Protein AF-A0A2D6XGF3-F1 (afdb_monomer)

Foldseek 3Di:
DDDDPVRVVVVVVVVVVVVVLLVVQVVVCVVVVNDPPHPCNVVSSVVSVVVVVVVVVVPDDDPVVVVCVVPVVVVVCVVVVCVVVVVCVVVVVVVVVCCLALVVVLVVLVVCLLDLVNFFDAAADDQPPPPPDVPDPDDDDPRHFDWAFAPVQGIEGEGFQVSQLSVQLSVQSVVCRPPPDRDAPAAPVNQDAADDWQNVCSHCVCVLLVHDNDADVVVRHYHCNVVSNVVSQKDWDPNPDVVGSTYIYHHLVSADQRRLTNPPSGGSRVSSNVSNCVSVVVSVVD

Structure (mmCIF, N/CA/C/O backbone):
data_AF-A0A2D6XGF3-F1
#
_entry.id   AF-A0A2D6XGF3-F1
#
loop_
_atom_site.group_PDB
_atom_site.id
_atom_site.type_symbol
_atom_site.label_atom_id
_atom_site.label_alt_id
_atom_site.label_comp_id
_atom_site.label_asym_id
_atom_site.label_entity_id
_atom_site.label_seq_id
_atom_site.pdbx_PDB_ins_code
_atom_site.Cartn_x
_atom_site.Cartn_y
_atom_site.Cartn_z
_atom_site.occupancy
_atom_site.B_iso_or_equiv
_atom_site.auth_seq_id
_atom_site.auth_comp_id
_atom_site.auth_asym_id
_atom_site.auth_atom_id
_atom_site.pdbx_PDB_model_num
ATOM 1 N N . MET A 1 1 ? 33.841 -52.966 -0.035 1.00 41.50 1 MET A N 1
ATOM 2 C CA . MET A 1 1 ? 33.702 -52.612 -1.464 1.00 41.50 1 MET A CA 1
ATOM 3 C C . MET A 1 1 ? 35.055 -52.055 -1.899 1.00 41.50 1 MET A C 1
ATOM 5 O O . MET A 1 1 ? 35.405 -50.979 -1.441 1.00 41.50 1 MET A O 1
ATOM 9 N N . ASN A 1 2 ? 35.871 -52.818 -2.637 1.00 49.00 2 ASN A N 1
ATOM 10 C CA . ASN A 1 2 ? 37.230 -52.398 -3.016 1.00 49.00 2 ASN A CA 1
ATOM 11 C C . ASN A 1 2 ? 37.181 -51.714 -4.384 1.00 49.00 2 ASN A C 1
ATOM 13 O O . ASN A 1 2 ? 36.987 -52.380 -5.400 1.00 49.00 2 ASN A O 1
ATOM 17 N N . ILE A 1 3 ? 37.314 -50.389 -4.406 1.00 54.00 3 ILE A N 1
ATOM 18 C CA . ILE A 1 3 ? 37.469 -49.622 -5.645 1.00 54.00 3 ILE A CA 1
ATOM 19 C C . ILE A 1 3 ? 38.921 -49.805 -6.110 1.00 54.00 3 ILE A C 1
ATOM 21 O O . ILE A 1 3 ? 39.844 -49.645 -5.314 1.00 54.00 3 ILE A O 1
ATOM 25 N N . SER A 1 4 ? 39.135 -50.184 -7.373 1.00 69.69 4 SER A N 1
ATOM 26 C CA . SER A 1 4 ? 40.486 -50.346 -7.923 1.00 69.69 4 SER A CA 1
ATOM 27 C C . SER A 1 4 ? 41.206 -48.998 -7.986 1.00 69.69 4 SER A C 1
ATOM 29 O O . SER A 1 4 ? 40.593 -47.978 -8.294 1.00 69.69 4 SER A O 1
ATOM 31 N N . GLU A 1 5 ? 42.518 -48.984 -7.749 1.00 60.28 5 GLU A N 1
ATOM 32 C CA . GLU A 1 5 ? 43.339 -47.763 -7.774 1.00 60.28 5 GLU A CA 1
ATOM 33 C C . GLU A 1 5 ? 43.194 -46.983 -9.095 1.00 60.28 5 GLU A C 1
ATOM 35 O O . GLU A 1 5 ? 43.139 -45.757 -9.102 1.00 60.28 5 GLU A O 1
ATOM 40 N N . SER A 1 6 ? 43.026 -47.695 -10.215 1.00 53.81 6 SER A N 1
ATOM 41 C CA . SER A 1 6 ? 42.732 -47.109 -11.528 1.00 53.81 6 SER A CA 1
ATOM 42 C C . SER A 1 6 ? 41.416 -46.331 -11.565 1.00 53.81 6 SER A C 1
ATOM 44 O O . SER A 1 6 ? 41.349 -45.258 -12.158 1.00 53.81 6 SER A O 1
ATOM 46 N N . ARG A 1 7 ? 40.378 -46.840 -10.898 1.00 53.34 7 ARG A N 1
ATOM 47 C CA . ARG A 1 7 ? 39.064 -46.202 -10.834 1.00 53.34 7 ARG A CA 1
ATOM 48 C C . ARG A 1 7 ? 39.048 -45.055 -9.833 1.00 53.34 7 ARG A C 1
ATOM 50 O O . ARG A 1 7 ? 38.399 -44.053 -10.089 1.00 53.34 7 ARG A O 1
ATOM 57 N N . LEU A 1 8 ? 39.815 -45.163 -8.749 1.00 53.72 8 LEU A N 1
ATOM 58 C CA . LEU A 1 8 ? 40.002 -44.072 -7.793 1.00 53.72 8 LEU A CA 1
ATOM 59 C C . LEU A 1 8 ? 40.743 -42.889 -8.436 1.00 53.72 8 LEU A C 1
ATOM 61 O O . LEU A 1 8 ? 40.315 -41.752 -8.290 1.00 53.72 8 LEU A O 1
ATOM 65 N N . ARG A 1 9 ? 41.799 -43.153 -9.221 1.00 50.50 9 ARG A N 1
ATOM 66 C CA . ARG A 1 9 ? 42.506 -42.121 -10.000 1.00 50.50 9 ARG A CA 1
ATOM 67 C C . ARG A 1 9 ? 41.609 -41.466 -11.044 1.00 50.50 9 ARG A C 1
ATOM 69 O O . ARG A 1 9 ? 41.704 -40.262 -11.238 1.00 50.50 9 ARG A O 1
ATOM 76 N N . GLN A 1 10 ? 40.745 -42.241 -11.696 1.00 51.03 10 GLN A N 1
ATOM 77 C CA . GLN A 1 10 ? 39.789 -41.705 -12.659 1.00 51.03 10 GLN A CA 1
ATOM 78 C C . GLN A 1 10 ? 38.745 -40.803 -11.987 1.00 51.03 10 GLN A C 1
ATOM 80 O O . GLN A 1 10 ? 38.527 -39.698 -12.464 1.00 51.03 10 GLN A O 1
ATOM 85 N N . ILE A 1 11 ? 38.182 -41.225 -10.850 1.00 55.56 11 ILE A N 1
ATOM 86 C CA . ILE A 1 11 ? 37.243 -40.407 -10.067 1.00 55.56 11 ILE A CA 1
ATOM 87 C C . ILE A 1 11 ? 37.920 -39.111 -9.604 1.00 55.56 11 ILE A C 1
ATOM 89 O O . ILE A 1 11 ? 37.374 -38.038 -9.811 1.00 55.56 11 ILE A O 1
ATOM 93 N N . ILE A 1 12 ? 39.141 -39.188 -9.062 1.00 53.62 12 ILE A N 1
ATOM 94 C CA . ILE A 1 12 ? 39.893 -37.997 -8.633 1.00 53.62 12 ILE A CA 1
ATOM 95 C C . ILE A 1 12 ? 40.163 -37.053 -9.812 1.00 53.62 12 ILE A C 1
ATOM 97 O O . ILE A 1 12 ? 40.066 -35.841 -9.658 1.00 53.62 12 ILE A O 1
ATOM 101 N N . LEU A 1 13 ? 40.496 -37.582 -10.992 1.00 53.12 13 LEU A N 1
ATOM 102 C CA . LEU A 1 13 ? 40.706 -36.762 -12.186 1.00 53.12 13 LEU A CA 1
ATOM 103 C C . LEU A 1 13 ? 39.412 -36.097 -12.667 1.00 53.12 13 LEU A C 1
ATOM 105 O O . LEU A 1 13 ? 39.455 -34.931 -13.048 1.00 53.12 13 LEU A O 1
ATOM 109 N N . GLU A 1 14 ? 38.282 -36.802 -12.625 1.00 55.41 14 GLU A N 1
ATOM 110 C CA . GLU A 1 14 ? 36.961 -36.250 -12.952 1.00 55.41 14 GLU A CA 1
ATOM 111 C C . GLU A 1 14 ? 36.556 -35.151 -11.950 1.00 55.41 14 GLU A C 1
ATOM 113 O O . GLU A 1 14 ? 36.078 -34.094 -12.360 1.00 55.41 14 GLU A O 1
ATOM 118 N N . GLU A 1 15 ? 36.838 -35.343 -10.659 1.00 53.22 15 GLU A N 1
ATOM 119 C CA . GLU A 1 15 ? 36.569 -34.371 -9.591 1.00 53.22 15 GLU A CA 1
ATOM 120 C C . GLU A 1 15 ? 37.436 -33.108 -9.732 1.00 53.22 15 GLU A C 1
ATOM 122 O O . GLU A 1 15 ? 36.935 -31.985 -9.704 1.00 53.22 15 GLU A O 1
ATOM 127 N N . VAL A 1 16 ? 38.745 -33.272 -9.955 1.00 58.12 16 VAL A N 1
ATOM 128 C CA . VAL A 1 16 ? 39.678 -32.148 -10.151 1.00 58.12 16 VAL A CA 1
ATOM 129 C C . VAL A 1 16 ? 39.334 -31.372 -11.424 1.00 58.12 16 VAL A C 1
ATOM 131 O O . VAL A 1 16 ? 39.413 -30.144 -11.436 1.00 58.12 16 VAL A O 1
ATOM 134 N N . GLN A 1 17 ? 38.911 -32.061 -12.488 1.00 55.94 17 GLN A N 1
ATOM 135 C CA . GLN A 1 17 ? 38.431 -31.414 -13.709 1.00 55.94 17 GLN A CA 1
ATOM 136 C C . GLN A 1 17 ? 37.144 -30.625 -13.466 1.00 55.94 17 GLN A C 1
ATOM 138 O O . GLN A 1 17 ? 37.051 -29.486 -13.911 1.00 55.94 17 GLN A O 1
ATOM 143 N N . MET A 1 18 ? 36.179 -31.185 -12.733 1.00 57.66 18 MET A N 1
ATOM 144 C CA . MET A 1 18 ? 34.947 -30.486 -12.358 1.00 57.66 18 MET A CA 1
ATOM 145 C C . MET A 1 18 ? 35.235 -29.212 -11.560 1.00 57.66 18 MET A C 1
ATOM 147 O O . MET A 1 18 ? 34.722 -28.153 -11.915 1.00 57.66 18 MET A O 1
ATOM 151 N N . HIS A 1 19 ? 36.108 -29.287 -10.554 1.00 61.41 19 HIS A N 1
ATOM 152 C CA . HIS A 1 19 ? 36.456 -28.132 -9.727 1.00 61.41 19 HIS A CA 1
ATOM 153 C C . HIS A 1 19 ? 37.200 -27.038 -10.497 1.00 61.41 19 HIS A C 1
ATOM 155 O O . HIS A 1 19 ? 36.902 -25.860 -10.322 1.00 61.41 19 HIS A O 1
ATOM 161 N N . LEU A 1 20 ? 38.134 -27.401 -11.382 1.00 59.84 20 LEU A N 1
ATOM 162 C CA . LEU A 1 20 ? 38.810 -26.417 -12.233 1.00 59.84 20 LEU A CA 1
ATOM 163 C C . LEU A 1 20 ? 37.828 -25.741 -13.195 1.00 59.84 20 LEU A C 1
ATOM 165 O O . LEU A 1 20 ? 37.887 -24.531 -13.382 1.00 59.84 20 LEU A O 1
ATOM 169 N N . LEU A 1 21 ? 36.903 -26.503 -13.783 1.00 59.50 21 LEU A N 1
ATOM 170 C CA . LEU A 1 21 ? 35.879 -25.957 -14.673 1.00 59.50 21 LEU A CA 1
ATOM 171 C C . LEU A 1 21 ? 34.903 -25.031 -13.946 1.00 59.50 21 LEU A C 1
ATOM 173 O O . LEU A 1 21 ? 34.507 -24.013 -14.507 1.00 59.50 21 LEU A O 1
ATOM 177 N N . GLU A 1 22 ? 34.514 -25.368 -12.719 1.00 62.56 22 GLU A N 1
ATOM 178 C CA . GLU A 1 22 ? 33.689 -24.495 -11.883 1.00 62.56 22 GLU A CA 1
ATOM 179 C C . GLU A 1 22 ? 34.409 -23.198 -11.548 1.00 62.56 22 GLU A C 1
ATOM 181 O O . GLU A 1 22 ? 33.828 -22.134 -11.747 1.00 62.56 22 GLU A O 1
ATOM 186 N N . HIS A 1 23 ? 35.683 -23.280 -11.164 1.00 67.38 23 HIS A N 1
ATOM 187 C CA . HIS A 1 23 ? 36.485 -22.102 -10.865 1.00 67.38 23 HIS A CA 1
ATOM 188 C C . HIS A 1 23 ? 36.598 -21.156 -12.069 1.00 67.38 23 HIS A C 1
ATOM 190 O O . HIS A 1 23 ? 36.382 -19.959 -11.925 1.00 67.38 23 HIS A O 1
ATOM 196 N N . TYR A 1 24 ? 36.825 -21.687 -13.276 1.00 61.12 24 TYR A N 1
ATOM 197 C CA . TYR A 1 24 ? 36.854 -20.875 -14.500 1.00 61.12 24 TYR A CA 1
ATOM 198 C C . TYR A 1 24 ? 35.499 -20.252 -14.853 1.00 61.12 24 TYR A C 1
ATOM 200 O O . TYR A 1 24 ? 35.446 -19.150 -15.391 1.00 61.12 24 TYR A O 1
ATOM 208 N N . ILE A 1 25 ? 34.391 -20.951 -14.587 1.00 60.41 25 ILE A N 1
ATOM 209 C CA . ILE A 1 25 ? 33.048 -20.400 -14.812 1.00 60.41 25 ILE A CA 1
ATOM 210 C C . ILE A 1 25 ? 32.775 -19.265 -13.827 1.00 60.41 25 ILE A C 1
ATOM 212 O O . ILE A 1 25 ? 32.194 -18.259 -14.217 1.00 60.41 25 ILE A O 1
ATOM 216 N N . GLU A 1 26 ? 33.193 -19.415 -12.576 1.00 65.94 26 GLU A N 1
ATOM 217 C CA . GLU A 1 26 ? 33.058 -18.389 -11.543 1.00 65.94 26 GLU A CA 1
ATOM 218 C C . GLU A 1 26 ? 33.941 -17.172 -11.831 1.00 65.94 26 GLU A C 1
ATOM 220 O O . GLU A 1 26 ? 33.458 -16.047 -11.749 1.00 65.94 26 GLU A O 1
ATOM 225 N N . GLU A 1 27 ? 35.191 -17.382 -12.248 1.00 59.19 27 GLU A N 1
ATOM 226 C CA . GLU A 1 27 ? 36.108 -16.310 -12.648 1.00 59.19 27 GLU A CA 1
ATOM 227 C C . GLU A 1 27 ? 35.561 -15.542 -13.860 1.00 59.19 27 GLU A C 1
ATOM 229 O O . GLU A 1 27 ? 35.468 -14.318 -13.823 1.00 59.19 27 GLU A O 1
ATOM 234 N N . ALA A 1 28 ? 35.052 -16.250 -14.873 1.00 56.25 28 ALA A N 1
ATOM 235 C CA . ALA A 1 28 ? 34.411 -15.620 -16.023 1.00 56.25 28 ALA A CA 1
ATOM 236 C C . ALA A 1 28 ? 33.131 -14.855 -15.649 1.00 56.25 28 ALA A C 1
ATOM 238 O O . ALA A 1 28 ? 32.865 -13.811 -16.230 1.00 56.25 28 ALA A O 1
ATOM 239 N N . LEU A 1 29 ? 32.318 -15.344 -14.704 1.00 60.25 29 LEU A N 1
ATOM 240 C CA . LEU A 1 29 ? 31.126 -14.623 -14.228 1.00 60.25 29 LEU A CA 1
ATOM 241 C C . LEU A 1 29 ? 31.496 -13.368 -13.430 1.00 60.25 29 LEU A C 1
ATOM 243 O O . LEU A 1 29 ? 30.821 -12.345 -13.558 1.00 60.25 29 LEU A O 1
ATOM 247 N N . LYS A 1 30 ? 32.591 -13.433 -12.672 1.00 62.28 30 LYS A N 1
ATOM 248 C CA . LYS A 1 30 ? 33.121 -12.319 -11.891 1.00 62.28 30 LYS A CA 1
ATOM 249 C C . LYS A 1 30 ? 33.724 -11.222 -12.768 1.00 62.28 30 LYS A C 1
ATOM 251 O O . LYS A 1 30 ? 33.418 -10.055 -12.559 1.00 62.28 30 LYS A O 1
ATOM 256 N N . ASP A 1 31 ? 34.494 -11.583 -13.794 1.00 55.22 31 ASP A N 1
ATOM 257 C CA . ASP A 1 31 ? 35.003 -10.635 -14.805 1.00 55.22 31 ASP A CA 1
ATOM 258 C C . ASP A 1 31 ? 33.872 -9.953 -15.589 1.00 55.22 31 ASP A C 1
ATOM 260 O O . ASP A 1 31 ? 34.030 -8.891 -16.192 1.00 55.22 31 ASP A O 1
ATOM 264 N N . LEU A 1 32 ? 32.702 -10.577 -15.557 1.00 53.28 32 LEU A N 1
ATOM 265 C CA . LEU A 1 32 ? 31.478 -10.131 -16.175 1.00 53.28 32 LEU A CA 1
ATOM 266 C C . LEU A 1 32 ? 30.574 -9.340 -15.200 1.00 53.28 32 LEU A C 1
ATOM 268 O O . LEU A 1 32 ? 29.470 -8.978 -15.601 1.00 53.28 32 LEU A O 1
ATOM 272 N N . ASP A 1 33 ? 31.011 -9.021 -13.980 1.00 55.22 33 ASP A N 1
ATOM 273 C CA . ASP A 1 33 ? 30.249 -8.240 -12.982 1.00 55.22 33 ASP A CA 1
ATOM 274 C C . ASP A 1 33 ? 28.898 -8.888 -12.596 1.00 55.22 33 ASP A C 1
ATOM 276 O O . ASP A 1 33 ? 27.920 -8.215 -12.276 1.00 55.22 33 ASP A O 1
ATOM 280 N N . VAL A 1 34 ? 28.810 -10.223 -12.692 1.00 57.31 34 VAL A N 1
ATOM 281 C CA . VAL A 1 34 ? 27.658 -11.010 -12.222 1.00 57.31 34 VAL A CA 1
ATOM 282 C C . VAL A 1 34 ? 28.021 -11.568 -10.858 1.00 57.31 34 VAL A C 1
ATOM 284 O O . VAL A 1 34 ? 28.671 -12.611 -10.755 1.00 57.31 34 VAL A O 1
ATOM 287 N N . ASP A 1 35 ? 27.610 -10.846 -9.823 1.00 65.94 35 ASP A N 1
ATOM 288 C CA . ASP A 1 35 ? 27.808 -11.259 -8.438 1.00 65.94 35 ASP A CA 1
ATOM 289 C C . ASP A 1 35 ? 26.939 -12.467 -8.071 1.00 65.94 35 ASP A C 1
ATOM 291 O O . ASP A 1 35 ? 25.886 -12.713 -8.663 1.00 65.94 35 ASP A O 1
ATOM 295 N N . GLU A 1 36 ? 27.369 -13.209 -7.048 1.00 66.12 36 GLU A N 1
ATOM 296 C CA . GLU A 1 36 ? 26.618 -14.346 -6.490 1.00 66.12 36 GLU A CA 1
ATOM 297 C C . GLU A 1 36 ? 25.218 -13.956 -5.988 1.00 66.12 36 GLU A C 1
ATOM 299 O O . GLU A 1 36 ? 24.323 -14.800 -5.953 1.00 66.12 36 GLU A O 1
ATOM 304 N N . ASP A 1 37 ? 25.018 -12.676 -5.659 1.00 60.97 37 ASP A N 1
ATOM 305 C CA . ASP A 1 37 ? 23.742 -12.114 -5.211 1.00 60.97 37 ASP A CA 1
ATOM 306 C C . ASP A 1 37 ? 22.783 -11.761 -6.370 1.00 60.97 37 ASP A C 1
ATOM 308 O O . ASP A 1 37 ? 21.638 -11.359 -6.126 1.00 60.97 37 ASP A O 1
ATOM 312 N N . ASP A 1 38 ? 23.207 -11.895 -7.636 1.00 6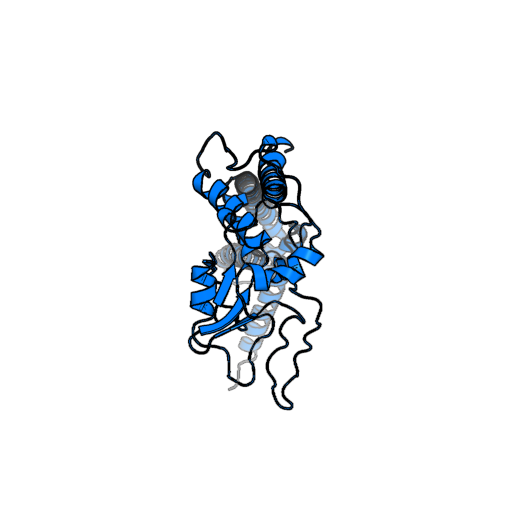1.69 38 ASP A N 1
ATOM 313 C CA . ASP A 1 38 ? 22.330 -11.669 -8.786 1.00 61.69 38 ASP A CA 1
ATOM 314 C C . ASP A 1 38 ? 21.249 -12.773 -8.846 1.00 61.69 38 ASP A C 1
ATOM 316 O O . ASP A 1 38 ? 21.575 -13.967 -8.833 1.00 61.69 38 ASP A O 1
ATOM 320 N N . PRO A 1 39 ? 19.949 -12.424 -8.942 1.00 55.81 39 PRO A N 1
ATOM 321 C CA . PRO A 1 39 ? 18.861 -13.406 -8.977 1.00 55.81 39 PRO A CA 1
ATOM 322 C C . PRO A 1 39 ? 18.967 -14.402 -10.145 1.00 55.81 39 PRO A C 1
ATOM 324 O O . PRO A 1 39 ? 18.371 -15.481 -10.090 1.00 55.81 39 PRO A O 1
ATOM 327 N N . ASP A 1 40 ? 19.736 -14.077 -11.187 1.00 56.09 40 ASP A N 1
ATOM 328 C CA . ASP A 1 40 ? 20.007 -14.936 -12.334 1.00 56.09 40 ASP A CA 1
ATOM 329 C C . ASP A 1 40 ? 21.402 -15.608 -12.296 1.00 56.09 40 ASP A C 1
ATOM 331 O O . ASP A 1 40 ? 21.732 -16.356 -13.224 1.00 56.09 40 ASP A O 1
ATOM 335 N N . TYR A 1 41 ? 22.214 -15.440 -11.240 1.00 67.25 41 TYR A N 1
ATOM 336 C CA . TYR A 1 41 ? 23.572 -16.010 -11.123 1.00 67.25 41 TYR A CA 1
ATOM 337 C C . TYR A 1 41 ? 23.606 -17.524 -11.402 1.00 67.25 41 TYR A C 1
ATOM 339 O O . TYR A 1 41 ? 24.328 -18.003 -12.283 1.00 67.25 41 TYR A O 1
ATOM 347 N N . GLU A 1 42 ? 22.740 -18.295 -10.739 1.00 67.62 42 GLU A N 1
ATOM 348 C CA . GLU A 1 42 ? 22.650 -19.752 -10.919 1.00 67.62 42 GLU A CA 1
ATOM 349 C C . GLU A 1 42 ? 22.211 -20.151 -12.336 1.00 67.62 42 GLU A C 1
ATOM 351 O O . GLU A 1 42 ? 22.630 -21.178 -12.891 1.00 67.62 42 GLU A O 1
ATOM 356 N N . LYS A 1 43 ? 21.387 -19.316 -12.974 1.00 66.50 43 LYS A N 1
ATOM 357 C CA . LYS A 1 43 ? 20.943 -19.516 -14.354 1.00 66.50 43 LYS A CA 1
ATOM 358 C C . LYS A 1 43 ? 22.108 -19.298 -15.321 1.00 66.50 43 LYS A C 1
ATOM 360 O O . LYS A 1 43 ? 22.301 -20.128 -16.217 1.00 66.50 43 LYS A O 1
ATOM 365 N N . TYR A 1 44 ? 22.919 -18.259 -15.115 1.00 56.78 44 TYR A N 1
ATOM 366 C CA . TYR A 1 44 ? 24.132 -18.005 -15.894 1.00 56.78 44 TYR A CA 1
ATOM 367 C C . TYR A 1 44 ? 25.182 -19.100 -15.688 1.00 56.78 44 TYR A C 1
ATOM 369 O O . TYR A 1 44 ? 25.638 -19.690 -16.671 1.00 56.78 44 TYR A O 1
ATOM 377 N N . LYS A 1 45 ? 25.465 -19.489 -14.440 1.00 69.50 45 LYS A N 1
ATOM 378 C CA . LYS A 1 45 ? 26.378 -20.591 -14.091 1.00 69.50 45 LYS A CA 1
ATOM 379 C C . LYS A 1 45 ? 25.983 -21.897 -14.780 1.00 69.50 45 LYS A C 1
ATOM 381 O O . LYS A 1 45 ? 26.810 -22.565 -15.405 1.00 69.50 45 LYS A O 1
ATOM 386 N N . LYS A 1 46 ? 24.693 -22.245 -14.765 1.00 67.44 46 LYS A N 1
ATOM 387 C CA . LYS A 1 46 ? 24.162 -23.450 -15.423 1.00 67.44 46 LYS A CA 1
ATOM 388 C C . LYS A 1 46 ? 24.252 -23.396 -16.951 1.00 67.44 46 LYS A C 1
ATOM 390 O O . LYS A 1 46 ? 24.494 -24.429 -17.584 1.00 67.44 46 LYS A O 1
ATOM 395 N N . MET A 1 47 ? 24.054 -22.228 -17.559 1.00 57.03 47 MET A N 1
ATOM 396 C CA . MET A 1 47 ? 24.199 -22.052 -19.009 1.00 57.03 47 MET A CA 1
ATOM 397 C C . MET A 1 47 ? 25.661 -22.125 -19.450 1.00 57.03 47 MET A C 1
ATOM 399 O O . MET A 1 47 ? 25.955 -22.847 -20.406 1.00 57.03 47 MET A O 1
ATOM 403 N N . SER A 1 48 ? 26.569 -21.480 -18.717 1.00 61.81 48 SER A N 1
ATOM 404 C CA . SER A 1 48 ? 28.015 -21.555 -18.942 1.00 61.81 48 SER A CA 1
ATOM 405 C C . SER A 1 48 ? 28.517 -22.991 -18.807 1.00 61.81 48 SER A C 1
ATOM 407 O O . SER A 1 48 ? 29.164 -23.491 -19.727 1.00 61.81 48 SER A O 1
ATOM 409 N N . ARG A 1 49 ? 28.086 -23.720 -17.762 1.00 63.25 49 ARG A N 1
ATOM 410 C CA . ARG A 1 49 ? 28.336 -25.167 -17.619 1.00 63.25 49 ARG A CA 1
ATOM 411 C C . ARG A 1 49 ? 27.894 -25.926 -18.869 1.00 63.25 49 ARG A C 1
ATOM 413 O O . ARG A 1 49 ? 28.688 -26.642 -19.465 1.00 63.25 49 ARG A O 1
ATOM 420 N N . ARG A 1 50 ? 26.647 -25.758 -19.322 1.00 60.19 50 ARG A N 1
ATOM 421 C CA . ARG A 1 50 ? 26.127 -26.472 -20.506 1.00 60.19 50 ARG A CA 1
ATOM 422 C C . ARG A 1 50 ? 26.886 -26.148 -21.790 1.00 60.19 50 ARG A C 1
ATOM 424 O O . ARG A 1 50 ? 27.143 -27.061 -22.571 1.00 60.19 50 ARG A O 1
ATOM 431 N N . ALA A 1 51 ? 27.229 -24.885 -22.027 1.00 57.31 51 ALA A N 1
ATOM 432 C CA . ALA A 1 51 ? 27.993 -24.480 -23.204 1.00 57.31 51 ALA A CA 1
ATOM 433 C C . ALA A 1 51 ? 29.399 -25.098 -23.197 1.00 57.31 51 ALA A C 1
ATOM 435 O O . ALA A 1 51 ? 29.870 -25.597 -24.221 1.00 57.31 51 ALA A O 1
ATOM 436 N N . LEU A 1 52 ? 30.028 -25.128 -22.025 1.00 56.31 52 LEU A N 1
ATOM 437 C CA . LEU A 1 52 ? 31.381 -25.626 -21.833 1.00 56.31 52 LEU A CA 1
ATOM 438 C C . LEU A 1 52 ? 31.433 -27.163 -21.882 1.00 56.31 52 LEU A C 1
ATOM 440 O O . LEU A 1 52 ? 32.250 -27.722 -22.610 1.00 56.31 52 LEU A O 1
ATOM 444 N N . PHE A 1 53 ? 30.468 -27.856 -21.267 1.00 60.34 53 PHE A N 1
ATOM 445 C CA . PHE A 1 53 ? 30.290 -29.308 -21.410 1.00 60.34 53 PHE A CA 1
ATOM 446 C C . PHE A 1 53 ? 29.946 -29.728 -22.836 1.00 60.34 53 PHE A C 1
ATOM 448 O O . PHE A 1 53 ? 30.398 -30.776 -23.287 1.00 60.34 53 PHE A O 1
ATOM 455 N N . LYS A 1 54 ? 29.179 -28.924 -23.580 1.00 59.12 54 LYS A N 1
ATOM 456 C CA . LYS A 1 54 ? 28.890 -29.203 -24.991 1.00 59.12 54 LYS A CA 1
ATOM 457 C C . LYS A 1 54 ? 30.150 -29.091 -25.854 1.00 59.12 54 LYS A C 1
ATOM 459 O O . LYS A 1 54 ? 30.316 -29.905 -26.756 1.00 59.12 54 LYS A O 1
ATOM 464 N N . LYS A 1 55 ? 31.047 -28.143 -25.547 1.00 51.00 55 LYS A N 1
ATOM 465 C CA . LYS A 1 55 ? 32.366 -28.019 -26.194 1.00 51.00 55 LYS A CA 1
ATOM 466 C C . LYS A 1 55 ? 33.317 -29.162 -25.808 1.00 51.00 55 LYS A C 1
ATOM 468 O O . LYS A 1 55 ? 34.007 -29.688 -26.678 1.00 51.00 55 LYS A O 1
ATOM 473 N N . LEU A 1 56 ? 33.304 -29.599 -24.547 1.00 50.31 56 LEU A N 1
ATOM 474 C CA . LEU A 1 56 ? 34.084 -30.753 -24.078 1.00 50.31 56 LEU A CA 1
ATOM 475 C C . LEU A 1 56 ? 33.573 -32.079 -24.660 1.00 50.31 56 LEU A C 1
ATOM 477 O O . LEU A 1 56 ? 34.368 -32.910 -25.079 1.00 50.31 56 LEU A O 1
ATOM 481 N N . GLY A 1 57 ? 32.254 -32.264 -24.765 1.00 44.25 57 GLY A N 1
ATOM 482 C CA . GLY A 1 57 ? 31.638 -33.475 -25.319 1.00 44.25 57 GLY A CA 1
ATOM 483 C C . GLY A 1 57 ? 31.925 -33.697 -26.807 1.00 44.25 57 GLY A C 1
ATOM 484 O O . GLY A 1 57 ? 31.906 -34.833 -27.273 1.00 44.25 57 GLY A O 1
ATOM 485 N N . THR A 1 58 ? 32.238 -32.636 -27.554 1.00 45.84 58 THR A N 1
ATOM 486 C CA . THR A 1 58 ? 32.709 -32.743 -28.942 1.00 45.84 58 THR A CA 1
ATOM 487 C C . THR A 1 58 ? 34.172 -33.173 -29.066 1.00 45.84 58 THR A C 1
ATOM 489 O O . THR A 1 58 ? 34.569 -33.626 -30.138 1.00 45.84 58 THR A O 1
ATOM 492 N N . TRP A 1 59 ? 34.986 -33.046 -28.014 1.00 42.66 59 TRP A N 1
ATOM 493 C CA . TRP A 1 59 ? 36.421 -33.349 -28.027 1.00 42.66 59 TRP A CA 1
ATOM 494 C C . TRP A 1 59 ? 36.688 -34.544 -27.105 1.00 42.66 59 TRP A C 1
ATOM 496 O O . TRP A 1 59 ? 36.903 -34.401 -25.907 1.00 42.66 59 TRP A O 1
ATOM 506 N N . GLY A 1 60 ? 36.596 -35.745 -27.682 1.00 35.97 60 GLY A N 1
ATOM 507 C CA . GLY A 1 60 ? 36.641 -37.022 -26.969 1.00 35.97 60 GLY A CA 1
ATOM 508 C C . GLY A 1 60 ? 37.793 -37.174 -25.965 1.00 35.97 60 GLY A C 1
ATOM 509 O O . GLY A 1 60 ? 38.908 -36.698 -26.176 1.00 35.97 60 GLY A O 1
ATOM 510 N N . ALA A 1 61 ? 37.486 -37.882 -24.876 1.00 43.91 61 ALA A N 1
ATOM 511 C CA . ALA A 1 61 ? 38.344 -38.150 -23.729 1.00 43.91 61 ALA A CA 1
ATOM 512 C C . ALA A 1 61 ? 39.750 -38.650 -24.117 1.00 43.91 61 ALA A C 1
ATOM 514 O O . ALA A 1 61 ? 39.933 -39.773 -24.586 1.00 43.91 61 ALA A O 1
ATOM 515 N N . GLY A 1 62 ? 40.756 -37.813 -23.873 1.00 37.44 62 GLY A N 1
ATOM 516 C CA . GLY A 1 62 ? 42.169 -38.140 -24.030 1.00 37.44 62 GLY A CA 1
ATOM 517 C C . GLY A 1 62 ? 43.039 -36.908 -23.799 1.00 37.44 62 GLY A C 1
ATOM 518 O O . GLY A 1 62 ? 42.575 -35.782 -23.956 1.00 37.44 62 GLY A O 1
ATOM 519 N N . ALA A 1 63 ? 44.309 -37.111 -23.438 1.00 38.69 63 ALA A N 1
ATOM 520 C CA . ALA A 1 63 ? 45.278 -36.077 -23.044 1.00 38.69 63 ALA A CA 1
ATOM 521 C C . ALA A 1 63 ? 45.435 -34.880 -24.020 1.00 38.69 63 ALA A C 1
ATOM 523 O O . ALA A 1 63 ? 45.985 -33.849 -23.640 1.00 38.69 63 ALA A O 1
ATOM 524 N N . ALA A 1 64 ? 44.901 -34.970 -25.243 1.00 36.03 64 ALA A N 1
ATOM 525 C CA . ALA A 1 64 ? 44.777 -33.860 -26.189 1.00 36.03 64 ALA A CA 1
ATOM 526 C C . ALA A 1 64 ? 43.792 -32.756 -25.737 1.00 36.03 64 ALA A C 1
ATOM 528 O O . ALA A 1 64 ? 44.005 -31.590 -26.064 1.00 36.03 64 ALA A O 1
ATOM 529 N N . ALA A 1 65 ? 42.769 -33.080 -24.934 1.00 37.53 65 ALA A N 1
ATOM 530 C CA . ALA A 1 65 ? 41.840 -32.092 -24.377 1.00 37.53 65 ALA A CA 1
ATOM 531 C C . ALA A 1 65 ? 42.552 -31.098 -23.439 1.00 37.53 65 ALA A C 1
ATOM 533 O O . ALA A 1 65 ? 42.245 -29.911 -23.452 1.00 37.53 65 ALA A O 1
ATOM 534 N N . MET A 1 66 ? 43.575 -31.550 -22.702 1.00 38.94 66 MET A N 1
ATOM 535 C CA . MET A 1 66 ? 44.349 -30.711 -21.774 1.00 38.94 66 MET A CA 1
ATOM 536 C C . MET A 1 66 ? 45.209 -29.665 -22.502 1.00 38.94 66 MET A C 1
ATOM 538 O O . MET A 1 66 ? 45.271 -28.516 -22.075 1.00 38.94 66 MET A O 1
ATOM 542 N N . ALA A 1 67 ? 45.829 -30.023 -23.633 1.00 37.31 67 ALA A N 1
ATOM 543 C CA . ALA A 1 67 ? 46.614 -29.077 -24.439 1.00 37.31 67 ALA A CA 1
ATOM 544 C C . ALA A 1 67 ? 45.723 -28.054 -25.167 1.00 37.31 67 ALA A C 1
ATOM 546 O O . ALA A 1 67 ? 46.119 -26.912 -25.401 1.00 37.31 67 ALA A O 1
ATOM 547 N N . ALA A 1 68 ? 44.498 -28.455 -25.497 1.00 37.75 68 ALA A N 1
ATOM 548 C CA . ALA A 1 68 ? 43.563 -27.632 -26.238 1.00 37.75 68 ALA A CA 1
ATOM 549 C C . ALA A 1 68 ? 42.697 -26.726 -25.332 1.00 37.75 68 ALA A C 1
ATOM 551 O O . ALA A 1 68 ? 42.206 -25.702 -25.804 1.00 37.75 68 ALA A O 1
ATOM 552 N N . LEU A 1 69 ? 42.614 -27.008 -24.024 1.00 38.59 69 LEU A N 1
ATOM 553 C CA . LEU A 1 69 ? 42.131 -26.056 -23.012 1.00 38.59 69 LEU A CA 1
ATOM 554 C C . LEU A 1 69 ? 43.065 -24.832 -22.885 1.00 38.59 69 LEU A C 1
ATOM 556 O O . LEU A 1 69 ? 42.589 -23.725 -22.690 1.00 38.59 69 LEU A O 1
ATOM 560 N N . GLY A 1 70 ? 44.377 -24.962 -23.109 1.00 37.00 70 GLY A N 1
ATOM 561 C CA . GLY A 1 70 ? 45.281 -23.798 -23.104 1.00 37.00 70 GLY A CA 1
ATOM 562 C C . GLY A 1 70 ? 45.185 -22.893 -24.347 1.00 37.00 70 GLY A C 1
ATOM 563 O O . GLY A 1 70 ? 45.439 -21.695 -24.257 1.00 37.00 70 GLY A O 1
ATOM 564 N N . GLY A 1 71 ? 44.833 -23.447 -25.518 1.00 34.75 71 GLY A N 1
ATOM 565 C CA . GLY A 1 71 ? 44.883 -22.734 -26.810 1.00 34.75 71 GLY A CA 1
ATOM 566 C C . GLY A 1 71 ? 43.534 -22.478 -27.499 1.00 34.75 71 GLY A C 1
ATOM 567 O O . GLY A 1 71 ? 43.389 -21.485 -28.207 1.00 34.75 71 GLY A O 1
ATOM 568 N N . GLY A 1 72 ? 42.531 -23.337 -27.293 1.00 38.56 72 GLY A N 1
ATOM 569 C CA . GLY A 1 72 ? 41.189 -23.210 -27.879 1.00 38.56 72 GLY A CA 1
ATOM 570 C C . GLY A 1 72 ? 40.243 -22.301 -27.088 1.00 38.56 72 GLY A C 1
ATOM 571 O O . GLY A 1 72 ? 39.239 -21.838 -27.633 1.00 38.56 72 GLY A O 1
ATOM 572 N N . ILE A 1 73 ? 40.571 -21.996 -25.826 1.00 41.56 73 ILE A N 1
ATOM 573 C CA . ILE A 1 73 ? 39.745 -21.139 -24.968 1.00 41.56 73 ILE A CA 1
ATOM 574 C C . ILE A 1 73 ? 39.752 -19.683 -25.449 1.00 41.56 73 ILE A C 1
ATOM 576 O O . ILE A 1 73 ? 38.690 -19.085 -25.453 1.00 41.56 73 ILE A O 1
ATOM 580 N N . ARG A 1 74 ? 40.840 -19.153 -26.030 1.00 39.97 74 ARG A N 1
ATOM 581 C CA . ARG A 1 74 ? 40.854 -17.767 -26.560 1.00 39.97 74 ARG A CA 1
ATOM 582 C C . ARG A 1 74 ? 39.942 -17.524 -27.769 1.00 39.97 74 ARG A C 1
ATOM 584 O O . ARG A 1 74 ? 39.475 -16.410 -27.984 1.00 39.97 74 ARG A O 1
ATOM 591 N N . ALA A 1 75 ? 39.687 -18.550 -28.582 1.00 35.19 75 ALA A N 1
ATOM 592 C CA . ALA A 1 75 ? 38.718 -18.459 -29.680 1.00 35.19 75 ALA A CA 1
ATOM 593 C C . ALA A 1 75 ? 37.280 -18.672 -29.174 1.00 35.19 75 ALA A C 1
ATOM 595 O O . ALA A 1 75 ? 36.339 -18.069 -29.679 1.00 35.19 75 ALA A O 1
ATOM 596 N N . GLY A 1 76 ? 37.119 -19.501 -28.137 1.00 36.78 76 GLY A N 1
ATOM 597 C CA . GLY A 1 76 ? 35.854 -19.696 -27.444 1.00 36.78 76 GLY A CA 1
ATOM 598 C C . GLY A 1 76 ? 35.428 -18.513 -26.577 1.00 36.78 76 GLY A C 1
ATOM 599 O O . GLY A 1 76 ? 34.228 -18.293 -26.492 1.00 36.78 76 GLY A O 1
ATOM 600 N N . GLU A 1 77 ? 36.374 -17.774 -25.994 1.00 39.22 77 GLU A N 1
ATOM 601 C CA . GLU A 1 77 ? 36.168 -16.518 -25.269 1.00 39.22 77 GLU A CA 1
ATOM 602 C C . GLU A 1 77 ? 35.496 -15.517 -26.182 1.00 39.22 77 GLU A C 1
ATOM 604 O O . GLU A 1 77 ? 34.417 -15.093 -25.840 1.00 39.22 77 GLU A O 1
ATOM 609 N N . LYS A 1 78 ? 35.992 -15.253 -27.395 1.00 40.41 78 LYS A N 1
ATOM 610 C CA . LYS A 1 78 ? 35.346 -14.263 -28.273 1.00 40.41 78 LYS A CA 1
ATOM 611 C C . LYS A 1 78 ? 33.922 -14.618 -28.702 1.00 40.41 78 LYS A C 1
ATOM 613 O O . LYS A 1 78 ? 33.094 -13.720 -28.781 1.00 40.41 78 LYS A O 1
ATOM 618 N N . ASP A 1 79 ? 33.605 -15.891 -28.946 1.00 35.34 79 ASP A N 1
ATOM 619 C CA . ASP A 1 79 ? 32.244 -16.313 -29.327 1.00 35.34 79 ASP A CA 1
ATOM 620 C C . ASP A 1 79 ? 31.293 -16.433 -28.121 1.00 35.34 79 ASP A C 1
ATOM 622 O O . ASP A 1 79 ? 30.085 -16.217 -28.249 1.00 35.34 79 ASP A O 1
ATOM 626 N N . ILE A 1 80 ? 31.821 -16.772 -26.939 1.00 40.00 80 ILE A N 1
ATOM 627 C CA . ILE A 1 80 ? 31.070 -16.788 -25.678 1.00 40.00 80 ILE A CA 1
ATOM 628 C C . ILE A 1 80 ? 30.890 -15.353 -25.167 1.00 40.00 80 ILE A C 1
ATOM 630 O O . ILE A 1 80 ? 29.777 -14.996 -24.818 1.00 40.00 80 ILE A O 1
ATOM 634 N N . GLU A 1 81 ? 31.912 -14.505 -25.219 1.00 41.78 81 GLU A N 1
ATOM 635 C CA . GLU A 1 81 ? 31.873 -13.063 -24.961 1.00 41.78 81 GLU A CA 1
ATOM 636 C C . GLU A 1 81 ? 30.949 -12.362 -25.945 1.00 41.78 81 GLU A C 1
ATOM 638 O O . GLU A 1 81 ? 30.130 -11.584 -25.496 1.00 41.78 81 GLU A O 1
ATOM 643 N N . HIS A 1 82 ? 30.980 -12.630 -27.256 1.00 40.66 82 HIS A N 1
ATOM 644 C CA . HIS A 1 82 ? 29.997 -12.041 -28.177 1.00 40.66 82 HIS A CA 1
ATOM 645 C C . HIS A 1 82 ? 28.585 -12.577 -27.935 1.00 40.66 82 HIS A C 1
ATOM 647 O O . HIS A 1 82 ? 27.631 -11.804 -27.986 1.00 40.66 82 HIS A O 1
ATOM 653 N N . GLY A 1 83 ? 28.419 -13.867 -27.633 1.00 38.56 83 GLY A N 1
ATOM 654 C CA . GLY A 1 83 ? 27.114 -14.448 -27.311 1.00 38.56 83 GLY A CA 1
ATOM 655 C C . GLY A 1 83 ? 26.534 -13.948 -25.983 1.00 38.56 83 GLY A C 1
ATOM 656 O O . GLY A 1 83 ? 25.325 -13.747 -25.882 1.00 38.56 83 GLY A O 1
ATOM 657 N N . ILE A 1 84 ? 27.382 -13.712 -24.981 1.00 43.38 84 ILE A N 1
ATOM 658 C CA . ILE A 1 84 ? 27.024 -13.185 -23.662 1.00 43.38 84 ILE A CA 1
ATOM 659 C C . ILE A 1 84 ? 26.894 -11.665 -23.713 1.00 43.38 84 ILE A C 1
ATOM 661 O O . ILE A 1 84 ? 25.924 -11.161 -23.178 1.00 43.38 84 ILE A O 1
ATOM 665 N N . ALA A 1 85 ? 27.770 -10.928 -24.396 1.00 47.41 85 ALA A N 1
ATOM 666 C CA . ALA A 1 85 ? 27.678 -9.477 -24.574 1.00 47.41 85 ALA A CA 1
ATOM 667 C C . ALA A 1 85 ? 26.491 -9.085 -25.458 1.00 47.41 85 ALA A C 1
ATOM 669 O O . ALA A 1 85 ? 25.799 -8.125 -25.149 1.00 47.41 85 ALA A O 1
ATOM 670 N N . SER A 1 86 ? 26.181 -9.849 -26.511 1.00 45.19 86 SER A N 1
ATOM 671 C CA . SER A 1 86 ? 24.961 -9.645 -27.302 1.00 45.19 86 SER A CA 1
ATOM 672 C C . SER A 1 86 ? 23.713 -9.932 -26.469 1.00 45.19 86 SER A C 1
ATOM 674 O O . SER A 1 86 ? 22.768 -9.151 -26.512 1.00 45.19 86 SER A O 1
ATOM 676 N N . ARG A 1 87 ? 23.708 -10.994 -25.650 1.00 50.34 87 ARG A N 1
ATOM 677 C CA . ARG A 1 87 ? 22.591 -11.282 -24.735 1.00 50.34 87 ARG A CA 1
ATOM 678 C C . ARG A 1 87 ? 22.523 -10.335 -23.546 1.00 50.34 87 ARG A C 1
ATOM 680 O O . ARG A 1 87 ? 21.424 -10.091 -23.090 1.00 50.34 87 ARG A O 1
ATOM 687 N N . ARG A 1 88 ? 23.639 -9.771 -23.085 1.00 51.78 88 ARG A N 1
ATOM 688 C CA . ARG A 1 88 ? 23.695 -8.685 -22.100 1.00 51.78 88 ARG A CA 1
ATOM 689 C C . ARG A 1 88 ? 23.150 -7.419 -22.689 1.00 51.78 88 ARG A C 1
ATOM 691 O O . ARG A 1 88 ? 22.234 -6.893 -22.112 1.00 51.78 88 ARG A O 1
ATOM 698 N N . ALA A 1 89 ? 23.590 -7.002 -23.868 1.00 55.56 89 ALA A N 1
ATOM 699 C CA . ALA A 1 89 ? 23.010 -5.850 -24.542 1.00 55.56 89 ALA A CA 1
ATOM 700 C C . ALA A 1 89 ? 21.509 -6.058 -24.802 1.00 55.56 89 ALA A C 1
ATOM 702 O O . ALA A 1 89 ? 20.729 -5.125 -24.662 1.00 55.56 89 ALA A O 1
ATOM 703 N N . THR A 1 90 ? 21.084 -7.287 -25.125 1.00 55.72 90 THR A N 1
ATOM 704 C CA . THR A 1 90 ? 19.660 -7.619 -25.294 1.00 55.72 90 THR A CA 1
ATOM 705 C C . THR A 1 90 ? 18.918 -7.624 -23.958 1.00 55.72 90 THR A C 1
ATOM 707 O O . THR A 1 90 ? 17.858 -7.031 -23.887 1.00 55.72 90 THR A O 1
ATOM 710 N N . HIS A 1 91 ? 19.469 -8.199 -22.887 1.00 59.22 91 HIS A N 1
ATOM 711 C CA . HIS A 1 91 ? 18.855 -8.226 -21.555 1.00 59.22 91 HIS A CA 1
ATOM 712 C C . HIS A 1 91 ? 18.911 -6.879 -20.837 1.00 59.22 91 HIS A C 1
ATOM 714 O O . HIS A 1 91 ? 17.990 -6.539 -20.116 1.00 59.22 91 HIS A O 1
ATOM 720 N N . GLU A 1 92 ? 19.965 -6.096 -21.018 1.00 63.34 92 GLU A N 1
ATOM 721 C CA . GLU A 1 92 ? 20.093 -4.718 -20.555 1.00 63.34 92 GLU A CA 1
ATOM 722 C C . GLU A 1 92 ? 19.085 -3.851 -21.281 1.00 63.34 92 GLU A C 1
ATOM 724 O O . GLU A 1 92 ? 18.422 -3.050 -20.634 1.00 63.34 92 GLU A O 1
ATOM 729 N N . LYS A 1 93 ? 18.914 -4.054 -22.593 1.00 66.25 93 LYS A N 1
ATOM 730 C CA . LYS A 1 93 ? 17.868 -3.388 -23.359 1.00 66.25 93 LYS A CA 1
ATOM 731 C C . LYS A 1 93 ? 16.478 -3.843 -22.924 1.00 66.25 93 LYS A C 1
ATOM 733 O O . LYS A 1 93 ? 15.673 -2.991 -22.610 1.00 66.25 93 LYS A O 1
ATOM 738 N N . GLU A 1 94 ? 16.212 -5.138 -22.785 1.00 64.94 94 GLU A N 1
ATOM 739 C CA . GLU A 1 94 ? 14.941 -5.666 -22.263 1.00 64.94 94 GLU A CA 1
ATOM 740 C C . GLU A 1 94 ? 14.663 -5.171 -20.840 1.00 64.94 94 GLU A C 1
ATOM 742 O O . GLU A 1 94 ? 13.530 -4.843 -20.512 1.00 64.94 94 GLU A O 1
ATOM 747 N N . ARG A 1 95 ? 15.685 -5.072 -19.985 1.00 69.38 95 ARG A N 1
ATOM 748 C CA . ARG A 1 95 ? 15.571 -4.558 -18.616 1.00 69.38 95 ARG A CA 1
ATOM 749 C C . ARG A 1 95 ? 15.390 -3.046 -18.606 1.00 69.38 95 ARG A C 1
ATOM 751 O O . ARG A 1 95 ? 14.696 -2.547 -17.729 1.00 69.38 95 ARG A O 1
ATOM 758 N N . ALA A 1 96 ? 16.008 -2.319 -19.531 1.00 71.50 96 ALA A N 1
ATOM 759 C CA . ALA A 1 96 ? 15.805 -0.887 -19.708 1.00 71.50 96 ALA A CA 1
ATOM 760 C C .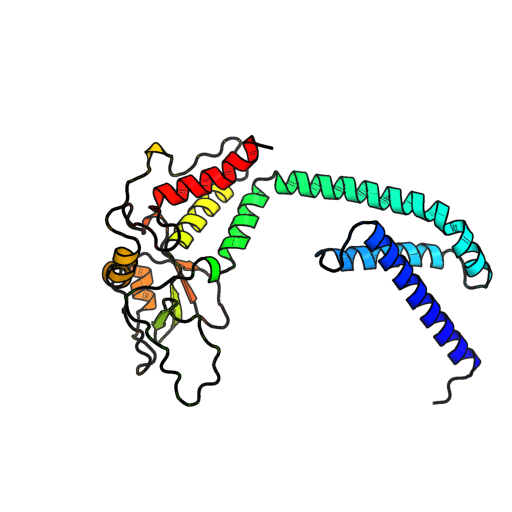 ALA A 1 96 ? 14.399 -0.605 -20.247 1.00 71.50 96 ALA A C 1
ATOM 762 O O . ALA A 1 96 ? 13.698 0.211 -19.661 1.00 71.50 96 ALA A O 1
ATOM 763 N N . ASP A 1 97 ? 13.964 -1.341 -21.269 1.00 72.81 97 ASP A N 1
ATOM 764 C CA . ASP A 1 97 ? 12.625 -1.296 -21.857 1.00 72.81 97 ASP A CA 1
ATOM 765 C C . ASP A 1 97 ? 11.572 -1.672 -20.802 1.00 72.81 97 ASP A C 1
ATOM 767 O O . ASP A 1 97 ? 10.565 -0.986 -20.653 1.00 72.81 97 ASP A O 1
ATOM 771 N N . TYR A 1 98 ? 11.840 -2.698 -19.986 1.00 72.25 98 TYR A N 1
ATOM 772 C CA . TYR A 1 98 ? 10.988 -3.084 -18.865 1.00 72.25 98 TYR A CA 1
ATOM 773 C C . TYR A 1 98 ? 10.944 -2.007 -17.780 1.00 72.25 98 TYR A C 1
ATOM 775 O O . TYR A 1 98 ? 9.858 -1.580 -17.410 1.00 72.25 98 TYR A O 1
ATOM 783 N N . LYS A 1 99 ? 12.090 -1.495 -17.312 1.00 75.81 99 LYS A N 1
ATOM 784 C CA . LYS A 1 99 ? 12.147 -0.377 -16.347 1.00 75.81 99 LYS A CA 1
ATOM 785 C C . LYS A 1 99 ? 11.506 0.902 -16.883 1.00 75.81 99 LYS A C 1
ATOM 787 O O . LYS A 1 99 ? 11.111 1.761 -16.101 1.00 75.81 99 LYS A O 1
ATOM 792 N N . ALA A 1 100 ? 11.442 1.045 -18.202 1.00 71.62 100 ALA A N 1
ATOM 793 C CA . ALA A 1 100 ? 10.750 2.124 -18.878 1.00 71.62 100 ALA A CA 1
ATOM 794 C C . ALA A 1 100 ? 9.268 1.817 -19.117 1.00 71.62 100 ALA A C 1
ATOM 796 O O . ALA A 1 100 ? 8.566 2.727 -19.538 1.00 71.62 100 ALA A O 1
ATOM 797 N N . SER A 1 101 ? 8.773 0.602 -18.854 1.00 76.94 101 SER A N 1
ATOM 798 C CA . SER A 1 101 ? 7.377 0.185 -19.046 1.00 76.94 101 SER A CA 1
ATOM 799 C C . SER A 1 101 ? 6.481 0.555 -17.859 1.00 76.94 101 SER A C 1
ATOM 801 O O . SER A 1 101 ? 6.947 0.723 -16.736 1.00 76.94 101 SER A O 1
ATOM 803 N N . ASP A 1 102 ? 5.175 0.666 -18.104 1.00 77.12 102 ASP A N 1
ATOM 804 C CA . ASP A 1 102 ? 4.193 0.931 -17.045 1.00 77.12 102 ASP A CA 1
ATOM 805 C C . ASP A 1 102 ? 4.000 -0.276 -16.129 1.00 77.12 102 ASP A C 1
ATOM 807 O O . ASP A 1 102 ? 3.721 -0.115 -14.943 1.00 77.12 102 ASP A O 1
ATOM 811 N N . GLN A 1 103 ? 4.235 -1.479 -16.657 1.00 81.25 103 GLN A N 1
ATOM 812 C CA . GLN A 1 103 ? 4.209 -2.706 -15.872 1.00 81.25 103 GLN A CA 1
ATOM 813 C C . GLN A 1 103 ? 5.249 -2.676 -14.747 1.00 81.25 103 GLN A C 1
ATOM 815 O O . GLN A 1 103 ? 4.958 -3.102 -13.638 1.00 81.25 103 GLN A O 1
ATOM 820 N N . TYR A 1 104 ? 6.432 -2.101 -14.989 1.00 81.81 104 TYR A N 1
ATOM 821 C CA . TYR A 1 104 ? 7.445 -1.954 -13.942 1.00 81.81 104 TYR A CA 1
ATOM 822 C C . TYR A 1 104 ? 6.967 -1.081 -12.773 1.00 81.81 104 TYR A C 1
ATOM 824 O O . TYR A 1 104 ? 7.321 -1.358 -11.631 1.00 81.81 104 TYR A O 1
ATOM 832 N N . ILE A 1 105 ? 6.135 -0.063 -13.025 1.00 83.56 105 ILE A N 1
ATOM 833 C CA . ILE A 1 105 ? 5.554 0.770 -11.959 1.00 83.56 105 ILE A CA 1
ATOM 834 C C . ILE A 1 105 ? 4.577 -0.056 -11.118 1.00 83.56 105 ILE A C 1
ATOM 836 O O . ILE A 1 105 ? 4.629 -0.002 -9.890 1.00 83.56 105 ILE A O 1
ATOM 840 N N . VAL A 1 106 ? 3.708 -0.831 -11.773 1.00 84.06 106 VAL A N 1
ATOM 841 C CA . VAL A 1 106 ? 2.756 -1.723 -11.094 1.00 84.06 106 VAL A CA 1
ATOM 842 C C . VAL A 1 106 ? 3.501 -2.746 -10.233 1.00 84.06 106 VAL A C 1
ATOM 844 O O . VAL A 1 106 ? 3.169 -2.897 -9.059 1.00 84.06 106 VAL A O 1
ATOM 847 N N . ASP A 1 107 ? 4.553 -3.361 -10.773 1.00 80.94 107 ASP A N 1
ATOM 848 C CA . ASP A 1 107 ? 5.388 -4.339 -10.073 1.00 80.94 107 ASP A CA 1
ATOM 849 C C . ASP A 1 107 ? 6.193 -3.710 -8.917 1.00 80.94 107 ASP A C 1
ATOM 851 O O . ASP A 1 107 ? 6.366 -4.330 -7.865 1.00 80.94 107 ASP A O 1
ATOM 855 N N . GLU A 1 108 ? 6.678 -2.470 -9.066 1.00 86.19 108 GLU A N 1
ATOM 856 C CA . GLU A 1 108 ? 7.345 -1.737 -7.982 1.00 86.19 108 GLU A CA 1
ATOM 857 C C . GLU A 1 108 ? 6.359 -1.433 -6.844 1.00 86.19 108 GLU A C 1
ATOM 859 O O . GLU A 1 108 ? 6.674 -1.669 -5.673 1.00 86.19 108 GLU A O 1
ATOM 864 N N . LEU A 1 109 ? 5.146 -0.982 -7.177 1.00 86.31 109 LEU A N 1
ATOM 865 C CA . LEU A 1 109 ? 4.067 -0.753 -6.215 1.00 86.31 109 LEU A CA 1
ATOM 866 C C . LEU A 1 109 ? 3.642 -2.053 -5.518 1.00 86.31 109 LEU A C 1
ATOM 868 O O . LEU A 1 109 ? 3.515 -2.057 -4.293 1.00 86.31 109 LEU A O 1
ATOM 872 N N . ASP A 1 110 ? 3.516 -3.164 -6.250 1.00 84.69 110 ASP A N 1
ATOM 873 C CA . ASP A 1 110 ? 3.290 -4.501 -5.682 1.00 84.69 110 ASP A CA 1
ATOM 874 C C . ASP A 1 110 ? 4.417 -4.899 -4.723 1.00 84.69 110 ASP A C 1
ATOM 876 O O . ASP A 1 110 ? 4.176 -5.399 -3.621 1.00 84.69 110 ASP A O 1
ATOM 880 N N . GLY A 1 111 ? 5.667 -4.620 -5.096 1.00 79.31 111 GLY A N 1
ATOM 881 C CA . GLY A 1 111 ? 6.833 -4.835 -4.246 1.00 79.31 111 GLY A CA 1
ATOM 882 C C . GLY A 1 111 ? 6.741 -4.078 -2.919 1.00 79.31 111 GLY A C 1
ATOM 883 O O . GLY A 1 111 ? 7.065 -4.639 -1.868 1.00 79.31 111 GLY A O 1
ATOM 884 N N . VAL A 1 112 ? 6.254 -2.834 -2.938 1.00 83.94 112 VAL A N 1
ATOM 885 C CA . VAL A 1 112 ? 6.020 -2.042 -1.722 1.00 83.94 112 VAL A CA 1
ATOM 886 C C . VAL A 1 112 ? 4.852 -2.612 -0.909 1.00 83.94 112 VAL A C 1
ATOM 888 O O . VAL A 1 112 ? 5.011 -2.814 0.297 1.00 83.94 112 VAL A O 1
ATOM 891 N N . LEU A 1 113 ? 3.716 -2.901 -1.552 1.00 85.12 113 LEU A N 1
ATOM 892 C CA . LEU A 1 113 ? 2.476 -3.392 -0.932 1.00 85.12 113 LEU A CA 1
ATOM 893 C C . LEU A 1 113 ? 2.618 -4.795 -0.323 1.00 85.12 113 LEU A C 1
ATOM 895 O O . LEU A 1 113 ? 2.058 -5.075 0.735 1.00 85.12 113 LEU A O 1
ATOM 899 N N . SER A 1 114 ? 3.444 -5.653 -0.922 1.00 80.38 114 SER A N 1
ATOM 900 C CA . SER A 1 114 ? 3.719 -7.016 -0.442 1.00 80.38 114 SER A CA 1
ATOM 901 C C . SER A 1 114 ? 4.437 -7.079 0.911 1.00 80.38 114 SER A C 1
ATOM 903 O O . SER A 1 114 ? 4.552 -8.156 1.502 1.00 80.38 114 SER A O 1
ATOM 905 N N . ARG A 1 115 ? 4.930 -5.942 1.423 1.00 79.19 115 ARG A N 1
ATOM 906 C CA . ARG A 1 115 ? 5.663 -5.839 2.689 1.00 79.19 115 ARG A CA 1
ATOM 907 C C . ARG A 1 115 ? 4.842 -5.047 3.712 1.00 79.19 115 ARG A C 1
ATOM 909 O O . ARG A 1 115 ? 5.021 -3.834 3.822 1.00 79.19 115 ARG A O 1
ATOM 916 N N . PRO A 1 116 ? 4.009 -5.712 4.538 1.00 77.44 116 PRO A N 1
ATOM 917 C CA . PRO A 1 116 ? 3.214 -5.056 5.580 1.00 77.44 116 PRO A CA 1
ATOM 918 C C . PRO A 1 116 ? 4.012 -4.155 6.533 1.00 77.44 116 PRO A C 1
ATOM 920 O O . PRO A 1 116 ? 3.474 -3.186 7.055 1.00 77.44 116 PRO A O 1
ATOM 923 N N . SER A 1 117 ? 5.304 -4.437 6.738 1.00 77.19 117 SER A N 1
ATOM 924 C CA . SER A 1 117 ? 6.206 -3.608 7.549 1.00 77.19 117 SER A CA 1
ATOM 925 C C . SER A 1 117 ? 6.382 -2.182 7.022 1.00 77.19 117 SER A C 1
ATOM 927 O O . SER A 1 117 ? 6.690 -1.293 7.802 1.00 77.19 117 SER A O 1
ATOM 929 N N . ASN A 1 118 ? 6.169 -1.934 5.725 1.00 81.19 118 ASN A N 1
ATOM 930 C CA . ASN A 1 118 ? 6.195 -0.579 5.160 1.00 81.19 118 ASN A CA 1
ATOM 931 C C . ASN A 1 118 ? 5.016 0.281 5.649 1.00 81.19 118 ASN A C 1
ATOM 933 O O . ASN A 1 118 ? 5.052 1.503 5.546 1.00 81.19 118 ASN A O 1
ATOM 937 N N . PHE A 1 119 ? 3.980 -0.369 6.180 1.00 86.50 119 PHE A N 1
ATOM 938 C CA . PHE A 1 119 ? 2.717 0.232 6.605 1.00 86.50 119 PHE A CA 1
ATOM 939 C C . PHE A 1 119 ? 2.420 -0.066 8.072 1.00 86.50 119 PHE A C 1
ATOM 941 O O . PHE A 1 119 ? 1.277 0.030 8.524 1.00 86.50 119 PHE A O 1
ATOM 948 N N . SER A 1 120 ? 3.445 -0.468 8.826 1.00 82.88 120 SER A N 1
ATOM 949 C CA . SER A 1 120 ? 3.345 -0.548 10.274 1.00 82.88 120 SER A CA 1
ATOM 950 C C . SER A 1 120 ? 3.218 0.849 10.860 1.00 82.88 120 SER A C 1
ATOM 952 O O . SER A 1 120 ? 3.829 1.798 10.371 1.00 82.88 120 SER A O 1
ATOM 954 N N . TRP A 1 121 ? 2.425 0.963 11.913 1.00 84.06 121 TRP A N 1
ATOM 955 C CA . TRP A 1 121 ? 2.161 2.207 12.621 1.00 84.06 121 TRP A CA 1
ATOM 956 C C . TRP A 1 121 ? 1.681 1.871 14.036 1.00 84.06 121 TRP A C 1
ATOM 958 O O . TRP A 1 121 ? 1.788 0.720 14.444 1.00 84.06 121 TRP A O 1
ATOM 968 N N . VAL A 1 122 ? 1.195 2.857 14.788 1.00 80.44 122 VAL A N 1
ATOM 969 C CA . VAL A 1 122 ? 0.667 2.681 16.150 1.00 80.44 122 VAL A CA 1
ATOM 970 C C . VAL A 1 122 ? -0.576 3.556 16.297 1.00 80.44 122 VAL A C 1
ATOM 972 O O . VAL A 1 122 ? -0.561 4.697 15.826 1.00 80.44 122 VAL A O 1
ATOM 975 N N . TRP A 1 123 ? -1.625 3.051 16.958 1.00 75.38 123 TRP A N 1
ATOM 976 C CA . TRP A 1 123 ? -2.766 3.863 17.400 1.00 75.38 123 TRP A CA 1
ATOM 977 C C . TRP A 1 123 ? -2.749 4.062 18.929 1.00 75.38 123 TRP A C 1
ATOM 979 O O . TRP A 1 123 ? -2.402 3.149 19.672 1.00 75.38 123 TRP A O 1
ATOM 989 N N . GLY A 1 124 ? -3.110 5.253 19.421 1.00 61.12 124 GLY A N 1
ATOM 990 C CA . GLY A 1 124 ? -3.116 5.583 20.863 1.00 61.12 124 GLY A CA 1
ATOM 991 C C . GLY A 1 124 ? -1.766 5.983 21.496 1.00 61.12 124 GLY A C 1
ATOM 992 O O . GLY A 1 124 ? -0.738 6.035 20.829 1.00 61.12 124 GLY A O 1
ATOM 993 N N . GLU A 1 125 ? -1.796 6.323 22.796 1.00 49.12 125 GLU A N 1
ATOM 994 C CA . GLU A 1 125 ? -0.616 6.722 23.602 1.00 49.12 125 GLU A CA 1
ATOM 995 C C . GLU A 1 125 ? 0.031 5.568 24.377 1.00 49.12 125 GLU A C 1
ATOM 997 O O . GLU A 1 125 ? 1.182 5.663 24.809 1.00 49.12 125 GLU A O 1
ATOM 1002 N N . GLU A 1 126 ? -0.691 4.468 24.581 1.00 44.78 126 GLU A N 1
ATOM 1003 C CA . GLU A 1 126 ? -0.174 3.369 25.378 1.00 44.78 126 GLU A CA 1
ATOM 1004 C C . GLU A 1 126 ? 0.708 2.467 24.523 1.00 44.78 126 GLU A C 1
ATOM 1006 O O . GLU A 1 126 ? 0.239 1.754 23.637 1.00 44.78 126 GLU A O 1
ATOM 1011 N N . ARG A 1 127 ? 1.993 2.430 24.900 1.00 42.34 127 ARG A N 1
ATOM 1012 C CA . ARG A 1 127 ? 2.790 1.201 24.888 1.00 42.34 127 ARG A CA 1
ATOM 1013 C C . ARG A 1 127 ? 1.997 0.137 25.639 1.00 42.34 127 ARG A C 1
ATOM 1015 O O . ARG A 1 127 ? 2.226 -0.106 26.826 1.00 42.34 127 ARG A O 1
ATOM 1022 N N . GLY A 1 128 ? 1.039 -0.481 24.963 1.00 37.31 128 GLY A N 1
ATOM 1023 C CA . GLY A 1 128 ? 0.447 -1.731 25.381 1.00 37.31 128 GLY A CA 1
ATOM 1024 C C . GLY A 1 128 ? 1.537 -2.770 25.228 1.00 37.31 128 GLY A C 1
ATOM 1025 O O . GLY A 1 128 ? 1.550 -3.513 24.251 1.00 37.31 128 GLY A O 1
ATOM 1026 N N . ALA A 1 129 ? 2.493 -2.773 26.163 1.00 31.81 129 ALA A N 1
ATOM 1027 C CA . ALA A 1 129 ? 3.415 -3.870 26.324 1.00 31.81 129 ALA A CA 1
ATOM 1028 C C . ALA A 1 129 ? 2.564 -5.129 26.223 1.00 31.81 129 ALA A C 1
ATOM 1030 O O . ALA A 1 129 ? 1.612 -5.291 26.993 1.00 31.81 129 ALA A O 1
ATOM 1031 N N . MET A 1 130 ? 2.875 -5.989 25.251 1.00 39.12 130 MET A N 1
ATOM 1032 C CA . MET A 1 130 ? 2.475 -7.379 25.348 1.00 39.12 130 MET A CA 1
ATOM 1033 C C . MET A 1 130 ? 2.783 -7.786 26.783 1.00 39.12 130 MET A C 1
ATOM 1035 O O . MET A 1 130 ? 3.951 -7.837 27.176 1.00 39.12 130 MET A O 1
ATOM 1039 N N . GLN A 1 131 ? 1.749 -8.039 27.583 1.00 35.94 131 GLN A N 1
ATOM 1040 C CA . GLN A 1 131 ? 1.922 -8.964 28.679 1.00 35.94 131 GLN A CA 1
ATOM 1041 C C . GLN A 1 131 ? 2.219 -10.278 27.976 1.00 35.94 131 GLN A C 1
ATOM 1043 O O . GLN A 1 131 ? 1.320 -10.970 27.507 1.00 35.94 131 GLN A O 1
ATOM 1048 N N . THR A 1 132 ? 3.508 -10.547 27.781 1.00 35.00 132 THR A N 1
ATOM 1049 C CA . THR A 1 132 ? 3.989 -11.876 27.466 1.00 35.00 132 THR A CA 1
ATOM 1050 C C . THR A 1 132 ? 3.362 -12.781 28.508 1.00 35.00 132 THR A C 1
ATOM 1052 O O . THR A 1 132 ? 3.657 -12.663 29.699 1.00 35.00 132 THR A O 1
ATOM 1055 N N . GLU A 1 133 ? 2.447 -13.650 28.077 1.00 35.56 133 GLU A N 1
ATOM 1056 C CA . GLU A 1 133 ? 2.019 -14.747 28.929 1.00 35.56 133 GLU A CA 1
ATOM 1057 C C . GLU A 1 133 ? 3.289 -15.452 29.424 1.00 35.56 133 GLU A C 1
ATOM 1059 O O . GLU A 1 133 ? 4.143 -15.804 28.594 1.00 35.56 133 GLU A O 1
ATOM 1064 N N . PRO A 1 134 ? 3.460 -15.648 30.743 1.00 32.62 134 PRO A N 1
ATOM 1065 C CA . PRO A 1 134 ? 4.579 -16.414 31.259 1.00 32.62 134 PRO A CA 1
ATOM 1066 C C . PRO A 1 134 ? 4.427 -17.862 30.772 1.00 32.62 134 PRO A C 1
ATOM 1068 O O . PRO A 1 134 ? 3.697 -18.653 31.359 1.00 32.62 134 PRO A O 1
ATOM 1071 N N . GLY A 1 135 ? 5.089 -18.186 29.656 1.00 39.19 135 GLY A N 1
ATOM 1072 C CA . GLY A 1 135 ? 5.082 -19.515 29.040 1.00 39.19 135 GLY A CA 1
ATOM 1073 C C . GLY A 1 135 ? 4.919 -19.562 27.516 1.00 39.19 135 GLY A C 1
ATOM 1074 O O . GLY A 1 135 ? 5.154 -20.624 26.940 1.00 39.19 135 GLY A O 1
ATOM 1075 N N . SER A 1 136 ? 4.568 -18.463 26.834 1.00 37.75 136 SER A N 1
ATOM 1076 C CA . SER A 1 136 ? 4.414 -18.500 25.369 1.00 37.75 136 SER A CA 1
ATOM 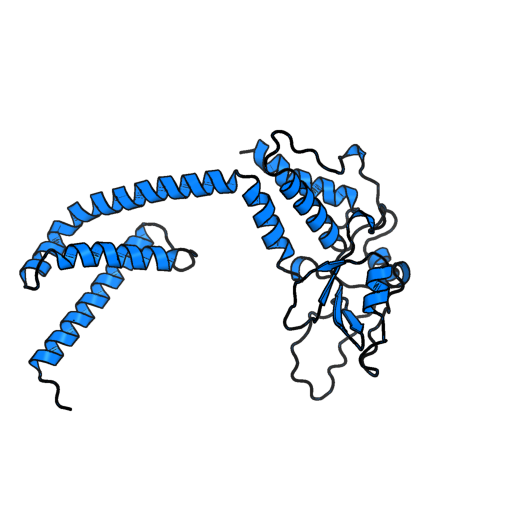1077 C C . SER A 1 136 ? 5.759 -18.305 24.647 1.00 37.75 136 SER A C 1
ATOM 1079 O O . SER A 1 136 ? 6.474 -17.326 24.843 1.00 37.75 136 SER A O 1
ATOM 1081 N N . THR A 1 137 ? 6.129 -19.268 23.800 1.00 38.75 137 THR A N 1
ATOM 1082 C CA . THR A 1 137 ? 7.294 -19.216 22.887 1.00 38.75 137 THR A CA 1
ATOM 1083 C C . THR A 1 137 ? 6.946 -18.570 21.539 1.00 38.75 137 THR A C 1
ATOM 1085 O O . THR A 1 137 ? 7.695 -18.672 20.567 1.00 38.75 137 THR A O 1
ATOM 1088 N N . SER A 1 138 ? 5.794 -17.908 21.444 1.00 39.00 138 SER A N 1
ATOM 1089 C CA . SER A 1 138 ? 5.290 -17.337 20.201 1.00 39.00 138 SER A CA 1
ATOM 1090 C C . SER A 1 138 ? 5.896 -15.963 19.934 1.00 39.00 138 SER A C 1
ATOM 1092 O O . SER A 1 138 ? 5.540 -14.980 20.572 1.00 39.00 138 SER A O 1
ATOM 1094 N N . VAL A 1 139 ? 6.823 -15.957 18.972 1.00 38.56 139 VAL A N 1
ATOM 1095 C CA . VAL A 1 139 ? 7.146 -14.899 18.002 1.00 38.56 139 VAL A CA 1
ATOM 1096 C C . VAL A 1 139 ? 6.630 -13.505 18.381 1.00 38.56 139 VAL A C 1
ATOM 1098 O O . VAL A 1 139 ? 5.449 -13.206 18.227 1.00 38.56 139 VAL A O 1
ATOM 1101 N N . SER A 1 140 ? 7.554 -12.642 18.802 1.00 39.12 140 SER A N 1
ATOM 1102 C CA . SER A 1 140 ? 7.326 -11.217 19.034 1.00 39.12 140 SER A CA 1
ATOM 1103 C C . SER A 1 140 ? 6.672 -10.568 17.810 1.00 39.12 140 SER A C 1
ATOM 1105 O O . SER A 1 140 ? 7.307 -10.440 16.758 1.00 39.12 140 SER A O 1
ATOM 1107 N N . LEU A 1 141 ? 5.409 -10.159 17.941 1.00 46.56 141 LEU A N 1
ATOM 1108 C CA . LEU A 1 141 ? 4.826 -9.160 17.046 1.00 46.56 141 LEU A CA 1
ATOM 1109 C C . LEU A 1 141 ? 5.681 -7.880 17.152 1.00 46.56 141 LEU A C 1
ATOM 1111 O O . LEU A 1 141 ? 6.283 -7.656 18.210 1.00 46.56 141 LEU A O 1
ATOM 1115 N N . PRO A 1 142 ? 5.777 -7.045 16.099 1.00 47.06 142 PRO A N 1
ATOM 1116 C CA . PRO A 1 142 ? 6.359 -5.716 16.247 1.00 47.06 142 PRO A CA 1
ATOM 1117 C C . PRO A 1 142 ? 5.663 -5.040 17.429 1.00 47.06 142 PRO A C 1
ATOM 1119 O O . PRO A 1 142 ? 4.430 -5.000 17.455 1.00 47.06 142 PRO A O 1
ATOM 1122 N N . GLN A 1 143 ? 6.437 -4.596 18.426 1.00 51.25 143 GLN A N 1
ATOM 1123 C CA . GLN A 1 143 ? 5.891 -3.814 19.534 1.00 51.25 143 GLN A CA 1
ATOM 1124 C C . GLN A 1 143 ? 5.042 -2.698 18.914 1.00 51.25 143 GLN A C 1
ATOM 1126 O O . GLN A 1 143 ? 5.525 -1.966 18.054 1.00 51.25 143 GLN A O 1
ATOM 1131 N N . ASP A 1 144 ? 3.770 -2.642 19.302 1.00 61.09 144 ASP A N 1
ATOM 1132 C CA . ASP A 1 144 ? 2.841 -1.550 19.000 1.00 61.09 144 ASP A CA 1
ATOM 1133 C C . ASP A 1 144 ? 2.129 -1.558 17.622 1.00 61.09 144 ASP A C 1
ATOM 1135 O O . ASP A 1 144 ? 1.390 -0.620 17.322 1.00 61.09 144 ASP A O 1
ATOM 1139 N N . PHE A 1 145 ? 2.235 -2.619 16.804 1.00 73.50 145 PHE A N 1
ATOM 1140 C CA . PHE A 1 145 ? 1.416 -2.725 15.579 1.00 73.50 145 PHE A CA 1
ATOM 1141 C C . PHE A 1 145 ? -0.088 -2.882 15.910 1.00 73.50 145 PHE A C 1
ATOM 1143 O O . PHE A 1 145 ? -0.421 -3.692 16.782 1.00 73.50 145 PHE A O 1
ATOM 1150 N N . PRO A 1 146 ? -1.025 -2.186 15.230 1.00 83.75 146 PRO A N 1
ATOM 1151 C CA . PRO A 1 146 ? -2.429 -2.239 15.600 1.00 83.75 146 PRO A CA 1
ATOM 1152 C C . PRO A 1 146 ? -3.043 -3.577 15.199 1.00 83.75 146 PRO A C 1
ATOM 1154 O O . PRO A 1 146 ? -3.027 -3.975 14.029 1.00 83.75 146 PRO A O 1
ATOM 1157 N N . ILE A 1 147 ? -3.599 -4.273 16.188 1.00 85.12 147 ILE A N 1
ATOM 1158 C CA . ILE A 1 147 ? -4.223 -5.578 15.996 1.00 85.12 147 ILE A CA 1
ATOM 1159 C C . ILE A 1 147 ? -5.656 -5.584 16.511 1.00 85.12 147 ILE A C 1
ATOM 1161 O O . ILE A 1 147 ? -5.997 -4.949 17.508 1.00 85.12 147 ILE A O 1
ATOM 1165 N N . LEU A 1 148 ? -6.484 -6.378 15.846 1.00 85.88 148 LEU A N 1
ATOM 1166 C CA . LEU A 1 148 ? -7.820 -6.743 16.279 1.00 85.88 148 LEU A CA 1
ATOM 1167 C C . LEU A 1 148 ? -7.839 -8.240 16.593 1.00 85.88 148 LEU A C 1
ATOM 1169 O O . LEU A 1 148 ? -7.219 -9.041 15.891 1.00 85.88 148 LEU A O 1
ATOM 1173 N N . LEU A 1 149 ? -8.572 -8.621 17.637 1.00 84.81 149 LEU A N 1
ATOM 1174 C CA . LEU A 1 149 ? -8.835 -10.020 17.969 1.00 84.81 149 LEU A CA 1
ATOM 1175 C C . LEU A 1 149 ? -10.318 -10.318 17.769 1.00 84.81 149 LEU A C 1
ATOM 1177 O O . LEU A 1 149 ? -11.176 -9.710 18.416 1.00 84.81 149 LEU A O 1
ATOM 1181 N N . ASP A 1 150 ? -10.599 -11.276 16.894 1.00 85.69 150 ASP A N 1
ATOM 1182 C CA . ASP A 1 150 ? -11.937 -11.784 16.619 1.00 85.69 150 ASP A CA 1
ATOM 1183 C C . ASP A 1 150 ? -12.003 -13.285 16.924 1.00 85.69 150 ASP A C 1
ATOM 1185 O O . ASP A 1 150 ? -11.116 -14.046 16.535 1.00 85.69 150 ASP A O 1
ATOM 1189 N N . LYS A 1 151 ? -13.069 -13.734 17.595 1.00 84.00 151 LYS A N 1
ATOM 1190 C CA . LYS A 1 151 ? -13.217 -15.154 17.969 1.00 84.00 151 LYS A CA 1
ATOM 1191 C C . LYS A 1 151 ? -13.259 -16.098 16.769 1.00 84.00 151 LYS A C 1
ATOM 1193 O O . LYS A 1 151 ? -12.739 -17.208 16.851 1.00 84.00 151 LYS A O 1
ATOM 1198 N N . ASP A 1 152 ? -13.875 -15.665 15.675 1.00 83.69 152 ASP A N 1
ATOM 1199 C CA . ASP A 1 152 ? -14.092 -16.496 14.492 1.00 83.69 152 ASP A CA 1
ATOM 1200 C C . ASP A 1 152 ? -12.924 -16.347 13.496 1.00 83.69 152 ASP A C 1
ATOM 1202 O O . ASP A 1 152 ? -12.551 -17.305 12.816 1.00 83.69 152 ASP A O 1
ATOM 1206 N N . HIS A 1 153 ? -12.292 -15.167 13.452 1.00 79.94 153 HIS A N 1
ATOM 1207 C CA . HIS A 1 153 ? -11.280 -14.805 12.450 1.00 79.94 153 HIS A CA 1
ATOM 1208 C C . HIS A 1 153 ? -9.854 -14.689 13.007 1.00 79.94 153 HIS A C 1
ATOM 1210 O O . HIS A 1 153 ? -8.916 -14.524 12.235 1.00 79.94 153 HIS A O 1
ATOM 1216 N N . GLY A 1 154 ? -9.657 -14.843 14.319 1.00 82.69 154 GLY A N 1
ATOM 1217 C CA . GLY A 1 154 ? -8.362 -14.766 14.997 1.00 82.69 154 GLY A CA 1
ATOM 1218 C C . GLY A 1 154 ? -7.753 -13.363 15.009 1.00 82.69 154 GLY A C 1
ATOM 1219 O O . GLY A 1 154 ? -8.460 -12.361 15.103 1.00 82.69 154 GLY A O 1
ATOM 1220 N N . THR A 1 155 ? -6.421 -13.306 14.948 1.00 82.75 155 THR A N 1
ATOM 1221 C CA . THR A 1 155 ? -5.663 -12.050 14.943 1.00 82.75 155 THR A CA 1
ATOM 1222 C C . THR A 1 155 ? -5.679 -11.412 13.563 1.00 82.75 155 THR A C 1
ATOM 1224 O O . THR A 1 155 ? -5.233 -12.019 12.585 1.00 82.75 155 THR A O 1
ATOM 1227 N N . ILE A 1 156 ? -6.151 -10.173 13.500 1.00 85.12 156 ILE A N 1
ATOM 1228 C CA . ILE A 1 156 ? -6.246 -9.368 12.286 1.00 85.12 156 ILE A CA 1
ATOM 1229 C C . ILE A 1 156 ? -5.339 -8.153 12.448 1.00 85.12 156 ILE A C 1
ATOM 1231 O O . ILE A 1 156 ? -5.434 -7.442 13.447 1.00 85.12 156 ILE A O 1
ATOM 1235 N N . GLY A 1 157 ? -4.466 -7.912 11.478 1.00 86.38 157 GLY A N 1
ATOM 1236 C CA . GLY A 1 157 ? -3.606 -6.737 11.467 1.00 86.38 157 GLY A CA 1
ATOM 1237 C C . GLY A 1 157 ? -4.247 -5.545 10.762 1.00 86.38 157 GLY A C 1
ATOM 1238 O O . GLY A 1 157 ? -4.895 -5.731 9.733 1.00 86.38 157 GLY A O 1
ATOM 1239 N N . VAL A 1 158 ? -4.047 -4.329 11.276 1.00 89.06 158 VAL A N 1
ATOM 1240 C CA . VAL A 1 158 ? -4.575 -3.100 10.662 1.00 89.06 158 VAL A CA 1
ATOM 1241 C C . VAL A 1 158 ? -3.438 -2.276 10.065 1.00 89.06 158 VAL A C 1
ATOM 1243 O O . VAL A 1 158 ? -2.607 -1.713 10.777 1.00 89.06 158 VAL A O 1
ATOM 1246 N N . LEU A 1 159 ? -3.401 -2.208 8.738 1.00 90.25 159 LEU A N 1
ATOM 1247 C CA . LEU A 1 159 ? -2.407 -1.450 7.980 1.00 90.25 159 LEU A CA 1
ATOM 1248 C C . LEU A 1 159 ? -2.666 0.055 8.090 1.00 90.25 159 LEU A C 1
ATOM 1250 O O . LEU A 1 159 ? -3.802 0.483 8.314 1.00 90.25 159 LEU A O 1
ATOM 1254 N N . SER A 1 160 ? -1.611 0.856 7.940 1.00 92.31 160 SER A N 1
ATOM 1255 C CA . SER A 1 160 ? -1.748 2.310 7.975 1.00 92.31 160 SER A CA 1
ATOM 1256 C C . SER A 1 160 ? -2.592 2.827 6.796 1.00 92.31 160 SER A C 1
ATOM 1258 O O . SER A 1 160 ? -2.645 2.176 5.747 1.00 92.31 160 SER A O 1
ATOM 1260 N N . PRO A 1 161 ? -3.246 3.997 6.923 1.00 94.62 161 PRO A N 1
ATOM 1261 C CA . PRO A 1 161 ? -4.033 4.604 5.842 1.00 94.62 161 PRO A CA 1
ATOM 1262 C C . PRO A 1 161 ? -3.251 4.807 4.539 1.00 94.62 161 PRO A C 1
ATOM 1264 O O . PRO A 1 161 ? -3.818 4.677 3.457 1.00 94.62 161 PRO A O 1
ATOM 1267 N N . GLU A 1 162 ? -1.934 5.026 4.617 1.00 95.38 162 GLU A N 1
ATOM 1268 C CA . GLU A 1 162 ? -1.061 5.110 3.443 1.00 95.38 162 GLU A CA 1
ATOM 1269 C C . GLU A 1 162 ? -1.160 3.873 2.546 1.00 95.38 162 GLU A C 1
ATOM 1271 O O . GLU A 1 162 ? -1.041 4.005 1.331 1.00 95.38 162 GLU A O 1
ATOM 1276 N N . TYR A 1 163 ? -1.421 2.687 3.108 1.00 94.62 163 TYR A N 1
ATOM 1277 C CA . TYR A 1 163 ? -1.629 1.472 2.320 1.00 94.62 163 TYR A CA 1
ATOM 1278 C C . TYR A 1 163 ? -2.770 1.639 1.315 1.00 94.62 163 TYR A C 1
ATOM 1280 O O . TYR A 1 163 ? -2.624 1.287 0.147 1.00 94.62 163 TYR A O 1
ATOM 1288 N N . GLY A 1 164 ? -3.889 2.224 1.748 1.00 95.56 164 GLY A N 1
ATOM 1289 C CA . GLY A 1 164 ? -5.037 2.504 0.887 1.00 95.56 164 GLY A CA 1
ATOM 1290 C C . GLY A 1 164 ? -4.717 3.467 -0.245 1.00 95.56 164 GLY A C 1
ATOM 1291 O O . GLY A 1 164 ? -5.211 3.293 -1.358 1.00 95.56 164 GLY A O 1
ATOM 1292 N N . VAL A 1 165 ? -3.855 4.450 0.022 1.00 97.25 165 VAL A N 1
ATOM 1293 C CA . VAL A 1 165 ? -3.389 5.402 -0.993 1.00 97.25 165 VAL A CA 1
ATOM 1294 C C . VAL A 1 165 ? -2.471 4.713 -2.003 1.00 97.25 165 VAL A C 1
ATOM 1296 O O . VAL A 1 165 ? -2.682 4.856 -3.204 1.00 97.25 165 VAL A O 1
ATOM 1299 N N . TYR A 1 166 ? -1.513 3.899 -1.546 1.00 95.19 166 TYR A N 1
ATOM 1300 C CA . TYR A 1 166 ? -0.667 3.094 -2.437 1.00 95.19 166 TYR A CA 1
ATOM 1301 C C . TYR A 1 166 ? -1.490 2.130 -3.298 1.00 95.19 166 TYR A C 1
ATOM 1303 O O . TYR A 1 166 ? -1.219 2.014 -4.492 1.00 95.19 166 TYR A O 1
ATOM 1311 N N . ARG A 1 167 ? -2.511 1.475 -2.723 1.00 94.12 167 ARG A N 1
ATOM 1312 C CA . ARG A 1 167 ? -3.439 0.622 -3.480 1.00 94.12 167 ARG A CA 1
ATOM 1313 C C . ARG A 1 167 ? -4.179 1.414 -4.553 1.00 94.12 167 ARG A C 1
ATOM 1315 O O . ARG A 1 167 ? -4.223 0.962 -5.687 1.00 94.12 167 ARG A O 1
ATOM 1322 N N . ALA A 1 168 ? -4.685 2.605 -4.234 1.00 95.50 168 ALA A N 1
ATOM 1323 C CA . ALA A 1 168 ? -5.368 3.448 -5.214 1.00 95.50 168 ALA A CA 1
ATOM 1324 C C . ALA A 1 168 ? -4.443 3.880 -6.368 1.00 95.50 168 ALA A C 1
ATOM 1326 O O . ALA A 1 168 ? -4.841 3.805 -7.526 1.00 95.50 168 ALA A O 1
ATOM 1327 N N . VAL A 1 169 ? -3.200 4.278 -6.068 1.00 94.50 169 VAL A N 1
ATOM 1328 C CA . VAL A 1 169 ? -2.199 4.625 -7.096 1.00 94.50 169 VAL A CA 1
ATOM 1329 C C . VAL A 1 169 ? -1.890 3.414 -7.978 1.00 94.50 169 VAL A C 1
ATOM 1331 O O . VAL A 1 169 ? -1.850 3.535 -9.200 1.00 94.50 169 VAL A O 1
ATOM 1334 N N . GLN A 1 170 ? -1.705 2.236 -7.377 1.00 92.31 170 GLN A N 1
ATOM 1335 C CA . GLN A 1 170 ? -1.483 0.996 -8.117 1.00 92.31 170 GLN A CA 1
ATOM 1336 C C . GLN A 1 170 ? -2.655 0.659 -9.039 1.00 92.31 170 GLN A C 1
ATOM 1338 O O . GLN A 1 170 ? -2.425 0.369 -10.211 1.00 92.31 170 GLN A O 1
ATOM 1343 N N . GLU A 1 171 ? -3.884 0.690 -8.522 1.00 92.25 171 GLU A N 1
ATOM 1344 C CA . GLU A 1 171 ? -5.105 0.465 -9.301 1.00 92.25 171 GLU A CA 1
ATOM 1345 C C . GLU A 1 171 ? -5.157 1.419 -10.500 1.00 92.25 171 GLU A C 1
ATOM 1347 O O . GLU A 1 171 ? -5.352 0.972 -11.627 1.00 92.25 171 GLU A O 1
ATOM 1352 N N . ASP A 1 172 ? -4.868 2.708 -10.296 1.00 92.38 172 ASP A N 1
ATOM 1353 C CA . ASP A 1 172 ? -4.886 3.695 -11.376 1.00 92.38 172 ASP A CA 1
ATOM 1354 C C . ASP A 1 172 ? -3.802 3.455 -12.431 1.00 92.38 172 ASP A C 1
ATOM 1356 O O . ASP A 1 172 ? -4.066 3.643 -13.619 1.00 92.38 172 ASP A O 1
ATOM 1360 N N . PHE A 1 173 ? -2.592 3.043 -12.043 1.00 89.31 173 PHE A N 1
ATOM 1361 C CA . PHE A 1 173 ? -1.551 2.689 -13.014 1.00 89.31 173 PHE A CA 1
ATOM 1362 C C . PHE A 1 173 ? -1.893 1.408 -13.772 1.00 89.31 173 PHE A C 1
ATOM 1364 O O . PHE A 1 173 ? -1.695 1.352 -14.988 1.00 89.31 173 PHE A O 1
ATOM 1371 N N . ASN A 1 174 ? -2.433 0.408 -13.077 1.00 87.56 174 ASN A N 1
ATOM 1372 C CA . ASN A 1 174 ? -2.831 -0.869 -13.653 1.00 87.56 174 ASN A CA 1
ATOM 1373 C C . ASN A 1 174 ? -3.986 -0.698 -14.659 1.00 87.56 174 ASN A C 1
ATOM 1375 O O . ASN A 1 174 ? -3.895 -1.167 -15.791 1.00 87.56 174 ASN A O 1
ATOM 1379 N N . ASP A 1 175 ? -5.017 0.073 -14.307 1.00 88.06 175 ASP A N 1
ATOM 1380 C CA . ASP A 1 175 ? 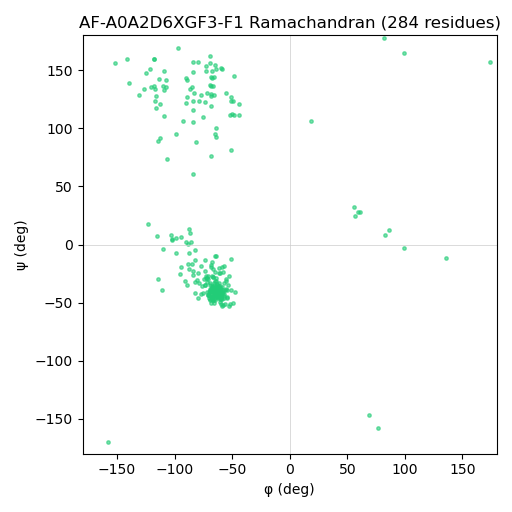-6.174 0.368 -15.170 1.00 88.06 175 ASP A CA 1
ATOM 1381 C C . ASP A 1 175 ? -5.822 1.235 -16.387 1.00 88.06 175 ASP A C 1
ATOM 1383 O O . ASP A 1 175 ? -6.602 1.382 -17.339 1.00 88.06 175 ASP A O 1
ATOM 1387 N N . GLN A 1 176 ? -4.649 1.862 -16.352 1.00 86.00 176 GLN A N 1
ATOM 1388 C CA . GLN A 1 176 ? -4.170 2.750 -17.395 1.00 86.00 176 GLN A CA 1
ATOM 1389 C C . GLN A 1 176 ? -2.925 2.212 -18.092 1.00 86.00 176 GLN A C 1
ATOM 1391 O O . GLN A 1 176 ? -2.368 2.957 -18.894 1.00 86.00 176 GLN A O 1
ATOM 1396 N N . VAL A 1 177 ? -2.477 0.974 -17.828 1.00 79.06 177 VAL A N 1
ATOM 1397 C CA . VAL A 1 177 ? -1.174 0.435 -18.275 1.00 79.06 177 VAL A CA 1
ATOM 1398 C C . VAL A 1 177 ? -0.941 0.623 -19.781 1.00 79.06 177 VAL A C 1
ATOM 1400 O O . VAL A 1 177 ? 0.129 1.093 -20.157 1.00 79.06 177 VAL A O 1
ATOM 1403 N N . ASP A 1 178 ? -1.987 0.452 -20.597 1.00 76.31 178 ASP A N 1
ATOM 1404 C CA . ASP A 1 178 ? -1.952 0.563 -22.065 1.00 76.31 178 ASP A CA 1
ATOM 1405 C C . ASP A 1 178 ? -2.440 1.916 -22.625 1.00 76.31 178 ASP A C 1
ATOM 1407 O O . ASP A 1 178 ? -2.596 2.078 -23.838 1.00 76.31 178 ASP A O 1
ATOM 1411 N N . LYS A 1 179 ? -2.740 2.901 -21.770 1.00 80.25 179 LYS A N 1
ATOM 1412 C CA . LYS A 1 179 ? -3.234 4.213 -22.213 1.00 80.25 179 LYS A CA 1
ATOM 1413 C C . LYS A 1 179 ? -2.076 5.149 -22.544 1.00 80.25 179 LYS A C 1
ATOM 1415 O O . LYS A 1 179 ? -1.165 5.324 -21.739 1.00 80.25 179 LYS A O 1
ATOM 1420 N N . GLU A 1 180 ? -2.176 5.821 -23.694 1.00 76.62 180 GLU A N 1
ATOM 1421 C CA . GLU A 1 180 ? -1.198 6.827 -24.138 1.00 76.62 180 GLU A CA 1
ATOM 1422 C C . GLU A 1 180 ? -1.076 8.004 -23.163 1.00 76.62 180 GLU A C 1
ATOM 1424 O O . GLU A 1 180 ? 0.005 8.553 -22.973 1.00 76.62 180 GLU A O 1
ATOM 1429 N N . THR A 1 181 ? -2.187 8.400 -22.539 1.00 80.38 181 THR A N 1
ATOM 1430 C CA . THR A 1 181 ? -2.219 9.454 -21.521 1.00 80.38 181 THR A CA 1
ATOM 1431 C C . THR A 1 181 ? -2.683 8.862 -20.201 1.00 80.38 181 THR A C 1
ATOM 1433 O O . THR A 1 181 ? -3.766 8.278 -20.124 1.00 80.38 181 THR A O 1
ATOM 1436 N N . LYS A 1 182 ? -1.855 9.029 -19.167 1.00 83.75 182 LYS A N 1
ATOM 1437 C CA . LYS A 1 182 ? -2.181 8.679 -17.784 1.00 83.75 182 LYS A CA 1
ATOM 1438 C C . LYS A 1 182 ? -2.841 9.888 -17.134 1.00 83.75 182 LYS A C 1
ATOM 1440 O O . LYS A 1 182 ? -2.277 10.979 -17.171 1.00 83.75 182 LYS A O 1
ATOM 1445 N N . ILE A 1 183 ? -4.012 9.694 -16.550 1.00 87.88 183 ILE A N 1
ATOM 1446 C CA . ILE A 1 183 ? -4.761 10.734 -15.850 1.00 87.88 183 ILE A CA 1
ATOM 1447 C C . ILE A 1 183 ? -4.854 10.306 -14.382 1.00 87.88 183 ILE A C 1
ATOM 1449 O O . ILE A 1 183 ? -5.415 9.237 -14.116 1.00 87.88 183 ILE A O 1
ATOM 1453 N N . PRO A 1 184 ? -4.282 11.072 -13.436 1.00 91.62 184 PRO A N 1
ATOM 1454 C CA . PRO A 1 184 ? -4.446 10.775 -12.019 1.00 91.62 184 PRO A CA 1
ATOM 1455 C C . PRO A 1 184 ? -5.915 10.909 -11.614 1.00 91.62 184 PRO A C 1
ATOM 1457 O O . PRO A 1 184 ? -6.646 11.726 -12.173 1.00 91.62 184 PRO A O 1
ATOM 1460 N N . ARG A 1 185 ? -6.357 10.150 -10.605 1.00 93.56 185 ARG A N 1
ATOM 1461 C CA . ARG A 1 185 ? -7.709 10.347 -10.049 1.00 93.56 185 ARG A CA 1
ATOM 1462 C C . ARG A 1 185 ? -7.833 11.613 -9.194 1.00 93.56 185 ARG A C 1
ATOM 1464 O O . ARG A 1 185 ? -8.951 12.070 -8.990 1.00 93.56 185 ARG A O 1
ATOM 1471 N N . LEU A 1 186 ? -6.716 12.111 -8.657 1.00 92.12 186 LEU A N 1
ATOM 1472 C CA . LEU A 1 186 ? -6.620 13.358 -7.896 1.00 92.12 186 LEU A CA 1
ATOM 1473 C C . LEU A 1 186 ? -5.463 14.185 -8.455 1.00 92.12 186 LEU A C 1
ATOM 1475 O O . LEU A 1 186 ? -4.345 13.681 -8.573 1.00 92.12 186 LEU A O 1
ATOM 1479 N N . GLU A 1 187 ? -5.729 15.444 -8.772 1.00 91.38 187 GLU A N 1
ATOM 1480 C CA . GLU A 1 187 ? -4.737 16.410 -9.237 1.00 91.38 187 GLU A CA 1
ATOM 1481 C C . GLU A 1 187 ? -4.232 17.287 -8.080 1.00 91.38 187 GLU A C 1
ATOM 1483 O O . GLU A 1 187 ? -4.789 17.298 -6.982 1.00 91.38 187 GLU A O 1
ATOM 1488 N N . GLU A 1 188 ? -3.170 18.064 -8.312 1.00 88.75 188 GLU A N 1
ATOM 1489 C CA . GLU A 1 188 ? -2.618 18.982 -7.303 1.00 88.75 188 GLU A CA 1
ATOM 1490 C C . GLU A 1 188 ? -3.674 19.983 -6.794 1.00 88.75 188 GLU A C 1
ATOM 1492 O O . GLU A 1 188 ? -3.700 20.325 -5.612 1.00 88.75 188 GLU A O 1
ATOM 1497 N N . THR A 1 189 ? -4.607 20.397 -7.657 1.00 90.56 189 THR A N 1
ATOM 1498 C CA . THR A 1 189 ? -5.731 21.274 -7.295 1.00 90.56 189 THR A CA 1
ATOM 1499 C C . THR A 1 189 ? -6.760 20.623 -6.376 1.00 90.56 189 THR A C 1
ATOM 1501 O O . THR A 1 189 ? -7.516 21.344 -5.728 1.00 90.56 189 THR A O 1
ATOM 1504 N N . ASP A 1 190 ? -6.787 19.291 -6.304 1.00 88.62 190 ASP A N 1
ATOM 1505 C CA . ASP A 1 190 ? -7.684 18.529 -5.432 1.00 88.62 190 ASP A CA 1
ATOM 1506 C C . ASP A 1 190 ? -7.078 18.295 -4.041 1.00 88.62 190 ASP A C 1
ATOM 1508 O O . ASP A 1 190 ? -7.696 17.649 -3.191 1.00 88.62 190 ASP A O 1
ATOM 1512 N N . THR A 1 191 ? -5.861 18.793 -3.789 1.00 91.06 191 THR A N 1
ATOM 1513 C CA . THR A 1 191 ? -5.217 18.657 -2.484 1.00 91.06 191 THR A CA 1
ATOM 1514 C C . THR A 1 191 ? -5.938 19.480 -1.424 1.00 91.06 191 THR A C 1
ATOM 1516 O O . THR A 1 191 ? -6.234 20.665 -1.584 1.00 91.06 191 THR A O 1
ATOM 1519 N N . ILE A 1 192 ? -6.240 18.820 -0.310 1.00 90.88 192 ILE A N 1
ATOM 1520 C CA . ILE A 1 192 ? -6.906 19.421 0.839 1.00 90.88 192 ILE A CA 1
ATOM 1521 C C . ILE A 1 192 ? -5.876 19.566 1.953 1.00 90.88 192 ILE A C 1
ATOM 1523 O O . ILE A 1 192 ? -5.120 18.642 2.231 1.00 90.88 192 ILE A O 1
ATOM 1527 N N . SER A 1 193 ? -5.852 20.724 2.614 1.00 89.75 193 SER A N 1
ATOM 1528 C CA . SER A 1 193 ? -4.999 20.914 3.787 1.00 89.75 193 SER A CA 1
ATOM 1529 C C . SER A 1 193 ? -5.487 20.067 4.961 1.00 89.75 193 SER A C 1
ATOM 1531 O O . SER A 1 193 ? -6.681 20.021 5.261 1.00 89.75 193 SER A O 1
ATOM 1533 N N . GLY A 1 194 ? -4.548 19.420 5.646 1.00 90.56 194 GLY A N 1
ATOM 1534 C CA . GLY A 1 194 ? -4.855 18.581 6.798 1.00 90.56 194 GLY A CA 1
ATOM 1535 C C . GLY A 1 194 ? -5.374 19.363 8.005 1.00 90.56 194 GLY A C 1
ATOM 1536 O O . GLY A 1 194 ? -4.982 20.504 8.255 1.00 90.56 194 GLY A O 1
ATOM 1537 N N . GLU A 1 195 ? -6.223 18.712 8.795 1.00 91.56 195 GLU A N 1
ATOM 1538 C CA . GLU A 1 195 ? -6.711 19.213 10.077 1.00 91.56 195 GLU A CA 1
ATOM 1539 C C . GLU A 1 195 ? -6.110 18.402 11.233 1.00 91.56 195 GLU A C 1
ATOM 1541 O O . GLU A 1 195 ? -6.130 17.170 11.238 1.00 91.56 195 GLU A O 1
ATOM 1546 N N . GLY A 1 196 ? -5.608 19.096 12.260 1.00 88.50 196 GLY A N 1
ATOM 1547 C CA . GLY A 1 196 ? -4.973 18.459 13.417 1.00 88.50 196 GLY A CA 1
ATOM 1548 C C . GLY A 1 196 ? -3.555 17.952 13.133 1.00 88.50 196 GLY A C 1
ATOM 1549 O O . GLY A 1 196 ? -2.874 18.446 12.240 1.00 88.50 196 GLY A O 1
ATOM 1550 N N . SER A 1 197 ? -3.087 16.997 13.940 1.00 90.44 197 SER A N 1
ATOM 1551 C CA . SER A 1 197 ? -1.774 16.360 13.773 1.00 90.44 197 SER A CA 1
ATOM 1552 C C . SER A 1 197 ? -1.912 14.864 13.510 1.00 90.44 197 SER A C 1
ATOM 1554 O O . SER A 1 197 ? -2.924 14.253 13.864 1.00 90.44 197 SER A O 1
ATOM 1556 N N . ALA A 1 198 ? -0.866 14.264 12.939 1.00 89.88 198 ALA A N 1
ATOM 1557 C CA . ALA A 1 198 ? -0.784 12.819 12.748 1.00 89.88 198 ALA A CA 1
ATOM 1558 C C . ALA A 1 198 ? -0.973 12.058 14.073 1.00 89.88 198 ALA A C 1
ATOM 1560 O O . ALA A 1 198 ? -1.638 11.027 14.116 1.00 89.88 198 ALA A O 1
ATOM 1561 N N . GLU A 1 199 ? -0.433 12.583 15.173 1.00 88.31 199 GLU A N 1
ATOM 1562 C CA . GLU A 1 199 ? -0.549 12.006 16.516 1.00 88.31 199 GLU A CA 1
ATOM 1563 C C . GLU A 1 199 ? -1.991 12.033 17.017 1.00 88.31 199 GLU A C 1
ATOM 1565 O O . GLU A 1 199 ? -2.476 11.025 17.529 1.00 88.31 199 GLU A O 1
ATOM 1570 N N . LYS A 1 200 ? -2.700 13.150 16.817 1.00 89.25 200 LYS A N 1
ATOM 1571 C CA . LYS A 1 200 ? -4.117 13.252 17.171 1.00 89.25 200 LYS A CA 1
ATOM 1572 C C . LYS A 1 200 ? -4.931 12.209 16.406 1.00 89.25 200 LYS A C 1
ATOM 1574 O O . LYS A 1 200 ? -5.690 11.453 17.009 1.00 89.25 200 LYS A O 1
ATOM 1579 N N . TRP A 1 201 ? -4.700 12.096 15.099 1.00 89.44 201 TRP A N 1
ATOM 1580 C CA . TRP A 1 201 ? -5.370 11.091 14.282 1.00 89.44 201 TRP A CA 1
ATOM 1581 C C . TRP A 1 201 ? -5.032 9.661 14.707 1.00 89.44 201 TRP A C 1
ATOM 1583 O O . TRP A 1 201 ? -5.941 8.843 14.802 1.00 89.44 201 TRP A O 1
ATOM 1593 N N . LYS A 1 202 ? -3.774 9.351 15.052 1.00 87.75 202 LYS A N 1
ATOM 1594 C CA . LYS A 1 202 ? -3.392 8.044 15.625 1.00 87.75 202 LYS A CA 1
ATOM 1595 C C . LYS A 1 202 ? -4.185 7.720 16.892 1.00 87.75 202 LYS A C 1
ATOM 1597 O O . LYS A 1 202 ? -4.550 6.567 17.104 1.00 87.75 202 LYS A O 1
ATOM 1602 N N . GLN A 1 203 ? -4.438 8.702 17.752 1.00 86.44 203 GLN A N 1
ATOM 1603 C CA . GLN A 1 203 ? -5.167 8.497 19.007 1.00 86.44 203 GLN A CA 1
ATOM 1604 C C . GLN A 1 203 ? -6.678 8.344 18.815 1.00 86.44 203 GLN A C 1
ATOM 1606 O O . GLN A 1 203 ? -7.308 7.582 19.555 1.00 86.44 203 GLN A O 1
ATOM 1611 N N . GLU A 1 204 ? -7.252 9.065 17.855 1.00 88.44 204 GLU A N 1
ATOM 1612 C CA . GLU A 1 204 ? -8.693 9.088 17.575 1.00 88.44 204 GLU A CA 1
ATOM 1613 C C . GLU A 1 204 ? -9.125 7.975 16.613 1.00 88.44 204 GLU A C 1
ATOM 1615 O O . GLU A 1 204 ? -10.284 7.572 16.636 1.00 88.44 204 GLU A O 1
ATOM 1620 N N . PHE A 1 205 ? -8.201 7.418 15.820 1.00 89.44 205 PHE A N 1
ATOM 1621 C CA . PHE A 1 205 ? -8.505 6.440 14.774 1.00 89.44 205 PHE A CA 1
ATOM 1622 C C . PHE A 1 205 ? -9.390 5.274 15.235 1.00 89.44 205 PHE A C 1
ATOM 1624 O O . PHE A 1 205 ? -10.396 5.023 14.571 1.00 89.44 205 PHE A O 1
ATOM 1631 N N . PRO A 1 206 ? -9.104 4.565 16.350 1.00 88.12 206 PRO A N 1
ATOM 1632 C CA . PRO A 1 206 ? -9.967 3.464 16.768 1.00 88.12 206 PRO A CA 1
ATOM 1633 C C . PRO A 1 206 ? -11.403 3.929 17.010 1.00 88.12 206 PRO A C 1
ATOM 1635 O O . PRO A 1 206 ? -12.338 3.268 16.572 1.00 88.12 206 PRO A O 1
ATOM 1638 N N . ASP A 1 207 ? -11.589 5.092 17.632 1.00 89.06 207 ASP A N 1
ATOM 1639 C CA . ASP A 1 207 ? -12.917 5.618 17.942 1.00 89.06 207 ASP A CA 1
ATOM 1640 C C . ASP A 1 207 ? -13.657 6.053 16.673 1.00 89.06 207 ASP A C 1
ATOM 1642 O O . ASP A 1 207 ? -14.837 5.731 16.522 1.00 89.06 207 ASP A O 1
ATOM 1646 N N . THR A 1 208 ? -12.959 6.697 15.731 1.00 88.88 208 THR A N 1
ATOM 1647 C CA . THR A 1 208 ? -13.505 7.125 14.432 1.00 88.88 208 THR A CA 1
ATOM 1648 C C . THR A 1 208 ? -14.141 5.966 13.667 1.00 88.88 208 THR A C 1
ATOM 1650 O O . THR A 1 208 ? -15.210 6.128 13.082 1.00 88.88 208 THR A O 1
ATOM 1653 N N . TYR A 1 209 ? -13.533 4.778 13.722 1.00 89.44 209 TYR A N 1
ATOM 1654 C CA . TYR A 1 209 ? -14.035 3.578 13.040 1.00 89.44 209 TYR A CA 1
ATOM 1655 C C . TYR A 1 209 ? -14.738 2.583 13.976 1.00 89.44 209 TYR A C 1
ATOM 1657 O O . TYR A 1 209 ? -15.069 1.462 13.582 1.00 89.44 209 TYR A O 1
ATOM 1665 N N . GLY A 1 210 ? -14.971 2.961 15.237 1.00 88.06 210 GLY A N 1
ATOM 1666 C CA . GLY A 1 210 ? -15.595 2.102 16.241 1.00 88.06 210 GLY A CA 1
ATOM 1667 C C . GLY A 1 210 ? -14.817 0.811 16.537 1.00 88.06 210 GLY A C 1
ATOM 1668 O O . GLY A 1 210 ? -15.422 -0.203 16.897 1.00 88.06 210 GLY A O 1
ATOM 1669 N N . LEU A 1 211 ? -13.501 0.807 16.376 1.00 87.62 211 LEU A N 1
ATOM 1670 C CA . LEU A 1 211 ? -12.623 -0.317 16.672 1.00 87.62 211 LEU A CA 1
ATOM 1671 C C . LEU A 1 211 ? -12.239 -0.346 18.163 1.00 87.62 211 LEU A C 1
ATOM 1673 O O . LEU A 1 211 ? -12.143 0.698 18.809 1.00 87.62 211 LEU A O 1
ATOM 1677 N N . PRO A 1 212 ? -12.022 -1.537 18.745 1.00 82.62 212 PRO A N 1
ATOM 1678 C CA . PRO A 1 212 ? -11.524 -1.642 20.110 1.00 82.62 212 PRO A CA 1
ATOM 1679 C C . PRO A 1 212 ? -10.096 -1.083 20.205 1.00 82.62 212 PRO A C 1
ATOM 1681 O O . PRO A 1 212 ? -9.216 -1.494 19.453 1.00 82.62 212 PRO A O 1
ATOM 1684 N N . ARG A 1 213 ? -9.860 -0.176 21.162 1.00 77.81 213 ARG A N 1
ATOM 1685 C CA . ARG A 1 213 ? -8.527 0.393 21.442 1.00 77.81 213 ARG A CA 1
ATOM 1686 C C . ARG A 1 213 ? -7.535 -0.668 21.922 1.00 77.81 213 ARG A C 1
ATOM 1688 O O . ARG A 1 213 ? -6.383 -0.667 21.499 1.00 77.81 213 ARG A O 1
ATOM 1695 N N . THR A 1 214 ? -7.998 -1.575 22.782 1.00 73.56 214 THR A N 1
ATOM 1696 C CA . THR A 1 214 ? -7.216 -2.687 23.325 1.00 73.56 214 THR A CA 1
ATOM 1697 C C . THR A 1 214 ? -7.818 -4.030 22.899 1.00 73.56 214 THR A C 1
ATOM 1699 O O . THR A 1 214 ? -9.036 -4.219 22.985 1.00 73.56 214 THR A O 1
ATOM 1702 N N . PRO A 1 215 ? -6.998 -4.988 22.436 1.00 70.56 215 PRO A N 1
ATOM 1703 C CA . PRO A 1 215 ? -7.479 -6.331 22.140 1.00 70.56 215 PRO A CA 1
ATOM 1704 C C . PRO A 1 215 ? -7.861 -7.083 23.423 1.00 70.56 215 PRO A C 1
ATOM 1706 O O . PRO A 1 215 ? -7.129 -7.050 24.411 1.00 70.56 215 PRO A O 1
ATOM 1709 N N . ASP A 1 216 ? -8.986 -7.803 23.408 1.00 71.44 216 ASP A N 1
ATOM 1710 C CA . ASP A 1 216 ? -9.379 -8.678 24.520 1.00 71.44 216 ASP A CA 1
ATOM 1711 C C . ASP A 1 216 ? -8.645 -10.024 24.433 1.00 71.44 216 ASP A C 1
ATOM 1713 O O . ASP A 1 216 ? -9.128 -10.980 23.825 1.00 71.44 216 ASP A O 1
ATOM 1717 N N . TYR A 1 217 ? -7.459 -10.099 25.033 1.00 68.81 217 TYR A N 1
ATOM 1718 C CA . TYR A 1 217 ? -6.669 -11.333 25.077 1.00 68.81 217 TYR A CA 1
ATOM 1719 C C . TYR A 1 217 ? -7.270 -12.394 26.010 1.00 68.81 217 TYR A C 1
ATOM 1721 O O . TYR A 1 217 ? -7.122 -13.585 25.750 1.00 68.81 217 TYR A O 1
ATOM 1729 N N . VAL A 1 218 ? -7.985 -11.981 27.063 1.00 68.50 218 VAL A N 1
ATOM 1730 C CA . VAL A 1 218 ? -8.561 -12.893 28.067 1.00 68.50 218 VAL A CA 1
ATOM 1731 C C . VAL A 1 218 ? -9.738 -13.672 27.477 1.00 68.50 218 VAL A C 1
ATOM 1733 O O . VAL A 1 218 ? -9.874 -14.873 27.702 1.00 68.50 218 VAL A O 1
ATOM 1736 N N . GLY A 1 219 ? -10.582 -13.002 26.690 1.00 66.62 219 GLY A N 1
ATOM 1737 C CA . GLY A 1 219 ? -11.719 -13.602 25.994 1.00 66.62 219 GLY A CA 1
ATOM 1738 C C . GLY A 1 219 ? -11.392 -14.223 24.632 1.00 66.62 219 GLY A C 1
ATOM 1739 O O . GLY A 1 219 ? -12.319 -14.707 23.975 1.00 66.62 219 GLY A O 1
ATOM 1740 N N . ALA A 1 220 ? -10.121 -14.207 24.206 1.00 65.44 220 ALA A N 1
ATOM 1741 C CA . ALA A 1 220 ? -9.670 -14.535 22.846 1.00 65.44 220 ALA A CA 1
ATOM 1742 C C . ALA A 1 220 ? -10.354 -13.694 21.741 1.00 65.44 220 ALA A C 1
ATOM 1744 O O . ALA A 1 220 ? -10.573 -14.165 20.624 1.00 65.44 220 ALA A O 1
ATOM 1745 N N . GLY A 1 221 ? -10.690 -12.441 22.054 1.00 72.12 221 GLY A N 1
ATOM 1746 C CA . GLY A 1 221 ? -11.320 -11.477 21.156 1.00 72.12 221 GLY A CA 1
ATOM 1747 C C . GLY A 1 221 ? -12.831 -11.336 21.339 1.00 72.12 221 GLY A C 1
ATOM 1748 O O . GLY A 1 221 ? -13.507 -12.176 21.930 1.00 72.12 221 GLY A O 1
ATOM 1749 N N . ASN A 1 222 ? -13.390 -10.264 20.780 1.00 77.12 222 ASN A N 1
ATOM 1750 C CA . ASN A 1 222 ? -14.838 -10.076 20.707 1.00 77.12 222 ASN A CA 1
ATOM 1751 C C . ASN A 1 222 ? -15.370 -10.694 19.408 1.00 77.12 222 ASN A C 1
ATOM 1753 O O . ASN A 1 222 ? -14.720 -10.637 18.367 1.00 77.12 222 ASN A O 1
ATOM 1757 N N . LYS A 1 223 ? -16.561 -11.298 19.448 1.00 83.88 223 LYS A N 1
ATOM 1758 C CA . LYS A 1 223 ? -17.172 -11.862 18.237 1.00 83.88 223 LYS A CA 1
ATOM 1759 C C . LYS A 1 223 ? -17.645 -10.736 17.311 1.00 83.88 223 LYS A C 1
ATOM 1761 O O . LYS A 1 223 ? -18.379 -9.857 17.758 1.00 83.88 223 LYS A O 1
ATOM 1766 N N . GLY A 1 224 ? -17.284 -10.800 16.029 1.00 86.50 224 GLY A N 1
ATOM 1767 C CA . GLY A 1 224 ? -17.772 -9.886 14.993 1.00 86.50 224 GLY A CA 1
ATOM 1768 C C . GLY A 1 224 ? -16.978 -8.584 14.858 1.00 86.50 224 GLY A C 1
ATOM 1769 O O . GLY A 1 224 ? -17.439 -7.673 14.173 1.00 86.50 224 GLY A O 1
ATOM 1770 N N . VAL A 1 225 ? -15.795 -8.481 15.471 1.00 88.25 225 VAL A N 1
ATOM 1771 C CA . VAL A 1 225 ? -14.895 -7.325 15.315 1.00 88.25 225 VAL A CA 1
ATOM 1772 C C . VAL A 1 225 ? -14.421 -7.207 13.872 1.00 88.25 225 VAL A C 1
ATOM 1774 O O . VAL A 1 225 ? -14.408 -6.103 13.333 1.00 88.25 225 VAL A O 1
ATOM 1777 N N . PHE A 1 226 ? -14.105 -8.333 13.224 1.00 88.06 226 PHE A N 1
ATOM 1778 C CA . PHE A 1 226 ? -13.721 -8.327 11.812 1.00 88.06 226 PHE A CA 1
ATOM 1779 C C . PHE A 1 226 ? -14.842 -7.754 10.941 1.00 88.06 226 PHE A C 1
ATOM 1781 O O . PHE A 1 226 ? -14.629 -6.800 10.200 1.00 88.06 226 PHE A O 1
ATOM 1788 N N . GLN A 1 227 ? -16.065 -8.268 11.105 1.00 90.25 227 GLN A N 1
ATOM 1789 C CA . GLN A 1 227 ? -17.222 -7.781 10.354 1.00 90.25 227 GLN A CA 1
ATOM 1790 C C . GLN A 1 227 ? -17.524 -6.309 10.655 1.00 90.25 227 GLN A C 1
ATOM 1792 O O . GLN A 1 227 ? -17.908 -5.569 9.754 1.00 90.25 227 GLN A O 1
ATOM 1797 N N . LYS A 1 228 ? -17.332 -5.865 11.902 1.00 91.56 228 LYS A N 1
ATOM 1798 C CA . LYS A 1 228 ? -17.476 -4.455 12.275 1.00 91.56 228 LYS A CA 1
ATOM 1799 C C . LYS A 1 228 ? -16.482 -3.573 11.522 1.00 91.56 228 LYS A C 1
ATOM 1801 O O . LYS A 1 228 ? -16.894 -2.536 11.018 1.00 91.56 228 LYS A O 1
ATOM 1806 N N . ALA A 1 229 ? -15.223 -3.997 11.404 1.00 91.38 229 ALA A N 1
ATOM 1807 C CA . ALA A 1 229 ? -14.220 -3.274 10.629 1.00 91.38 229 ALA A CA 1
ATOM 1808 C C . ALA A 1 229 ? -14.605 -3.205 9.142 1.00 91.38 229 ALA A C 1
ATOM 1810 O O . ALA A 1 229 ? -14.597 -2.125 8.562 1.00 91.38 229 ALA A O 1
ATOM 1811 N N . ILE A 1 230 ? -15.040 -4.318 8.543 1.00 92.38 230 ILE A N 1
ATOM 1812 C CA . ILE A 1 230 ? -15.519 -4.322 7.150 1.00 92.38 230 ILE A CA 1
ATOM 1813 C C . ILE A 1 230 ? -16.715 -3.373 6.963 1.00 92.38 230 ILE A C 1
ATOM 1815 O O . ILE A 1 230 ? -16.752 -2.594 6.015 1.00 92.38 230 ILE A O 1
ATOM 1819 N N . ASN A 1 231 ? -17.667 -3.372 7.900 1.00 92.44 231 ASN A N 1
ATOM 1820 C CA . ASN A 1 231 ? -18.814 -2.460 7.871 1.00 92.44 231 ASN A CA 1
ATOM 1821 C C . ASN A 1 231 ? -18.419 -0.983 8.065 1.00 92.44 231 ASN A C 1
ATOM 1823 O O . ASN A 1 231 ? -19.190 -0.105 7.692 1.00 92.44 231 ASN A O 1
ATOM 1827 N N . ALA A 1 232 ? -17.250 -0.716 8.652 1.00 92.00 232 ALA A N 1
ATOM 1828 C CA . ALA A 1 232 ? -16.676 0.617 8.810 1.00 92.00 232 ALA A CA 1
ATOM 1829 C C . ALA A 1 232 ? -15.841 1.062 7.591 1.00 92.00 232 ALA A C 1
ATOM 1831 O O . ALA A 1 232 ? -15.142 2.065 7.678 1.00 92.00 232 ALA A O 1
ATOM 1832 N N . GLY A 1 233 ? -15.886 0.315 6.480 1.00 92.94 233 GLY A N 1
ATOM 1833 C CA . GLY A 1 233 ? -15.217 0.666 5.223 1.00 92.94 233 GLY A CA 1
ATOM 1834 C C . GLY A 1 233 ? -13.882 -0.044 4.991 1.00 92.94 233 GLY A C 1
ATOM 1835 O O . GLY A 1 233 ? -13.292 0.094 3.921 1.00 92.94 233 GLY A O 1
ATOM 1836 N N . PHE A 1 234 ? -13.393 -0.852 5.937 1.00 94.31 234 PHE A N 1
ATOM 1837 C CA . PHE A 1 234 ? -12.145 -1.586 5.729 1.00 94.31 234 PHE A CA 1
ATOM 1838 C C . PHE A 1 234 ? -12.306 -2.671 4.659 1.00 94.31 234 PHE A C 1
ATOM 1840 O O . PHE A 1 234 ? -13.321 -3.365 4.584 1.00 94.31 234 PHE A O 1
ATOM 1847 N N . LYS A 1 235 ? -11.249 -2.885 3.878 1.00 91.50 235 LYS A N 1
ATOM 1848 C CA . LYS A 1 235 ? -11.100 -4.039 2.989 1.00 91.50 235 LYS A CA 1
ATOM 1849 C C . LYS A 1 235 ? -10.036 -4.980 3.531 1.00 91.50 235 LYS A C 1
ATOM 1851 O O . LYS A 1 235 ? -9.077 -4.554 4.171 1.00 91.50 235 LYS A O 1
ATOM 1856 N N . SER A 1 236 ? -10.202 -6.271 3.265 1.00 86.31 236 SER A N 1
ATOM 1857 C CA . SER A 1 236 ? -9.170 -7.270 3.536 1.00 86.31 236 SER A CA 1
ATOM 1858 C C . SER A 1 236 ? -8.186 -7.341 2.378 1.00 86.31 236 SER A C 1
ATOM 1860 O O . SER A 1 236 ? -8.614 -7.425 1.226 1.00 86.31 236 SER A O 1
ATOM 1862 N N . ASP A 1 237 ? -6.895 -7.398 2.685 1.00 75.12 237 ASP A N 1
ATOM 1863 C CA . ASP A 1 237 ? -5.874 -7.784 1.722 1.00 75.12 237 ASP A CA 1
ATOM 1864 C C . ASP A 1 237 ? -5.299 -9.154 2.069 1.00 75.12 237 ASP A C 1
ATOM 1866 O O . ASP A 1 237 ? -5.033 -9.459 3.237 1.00 75.12 237 ASP A O 1
ATOM 1870 N N . VAL A 1 238 ? -5.126 -10.005 1.058 1.00 54.09 238 VAL A N 1
ATOM 1871 C CA . VAL A 1 238 ? -4.750 -11.415 1.234 1.00 54.09 238 VAL A CA 1
ATOM 1872 C C . VAL A 1 238 ? -3.233 -11.531 1.374 1.00 54.09 238 VAL A C 1
ATOM 1874 O O . VAL A 1 238 ? -2.550 -12.183 0.594 1.00 54.09 238 VAL A O 1
ATOM 1877 N N . GLY A 1 239 ? -2.698 -10.889 2.406 1.00 52.66 239 GLY A N 1
ATOM 1878 C CA . GLY A 1 239 ? -1.356 -11.124 2.915 1.00 52.66 239 GLY A CA 1
ATOM 1879 C C . GLY A 1 239 ? -1.445 -11.881 4.232 1.00 52.66 239 GLY A C 1
ATOM 1880 O O . GLY A 1 239 ? -1.247 -11.287 5.289 1.00 52.66 239 GLY A O 1
ATOM 1881 N N . ILE A 1 240 ? -1.782 -13.176 4.189 1.00 48.28 240 ILE A N 1
ATOM 1882 C CA . ILE A 1 240 ? -1.723 -14.048 5.373 1.00 48.28 240 ILE A CA 1
ATOM 1883 C C . ILE A 1 240 ? -0.251 -14.130 5.788 1.00 48.28 240 ILE A C 1
ATOM 1885 O O . ILE A 1 240 ? 0.541 -14.860 5.188 1.00 48.28 240 ILE A O 1
ATOM 1889 N N . SER A 1 241 ? 0.144 -13.360 6.797 1.00 52.94 241 SER A N 1
ATOM 1890 C CA . SER A 1 241 ? 1.442 -13.553 7.433 1.00 52.94 241 SER A CA 1
ATOM 1891 C C . SER A 1 241 ? 1.330 -14.734 8.401 1.00 52.94 241 SER A C 1
ATOM 1893 O O . SER A 1 241 ? 0.251 -15.048 8.896 1.00 52.94 241 SER A O 1
ATOM 1895 N N . ARG A 1 242 ? 2.441 -15.394 8.751 1.00 57.12 242 ARG A N 1
ATOM 1896 C CA . ARG A 1 242 ? 2.405 -16.440 9.800 1.00 57.12 242 ARG A CA 1
ATOM 1897 C C . ARG A 1 242 ? 1.868 -15.923 11.146 1.00 57.12 242 ARG A C 1
ATOM 1899 O O . ARG A 1 242 ? 1.499 -16.730 11.991 1.00 57.12 242 ARG A O 1
ATOM 1906 N N . GLN A 1 243 ? 1.868 -14.605 11.344 1.00 64.25 243 GLN A N 1
ATOM 1907 C CA . GLN A 1 243 ? 1.472 -13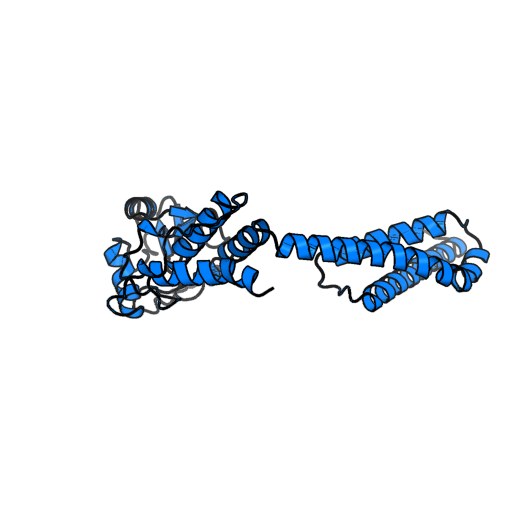.929 12.576 1.00 64.25 243 GLN A CA 1
ATOM 1908 C C . GLN A 1 243 ? 0.004 -13.463 12.564 1.00 64.25 243 GLN A C 1
ATOM 1910 O O . GLN A 1 243 ? -0.593 -13.347 13.632 1.00 64.25 243 GLN A O 1
ATOM 1915 N N . TYR A 1 244 ? -0.590 -13.225 11.387 1.00 68.25 244 TYR A N 1
ATOM 1916 C CA . TYR A 1 244 ? -1.943 -12.677 11.238 1.00 68.25 244 TYR A CA 1
ATOM 1917 C C . TYR A 1 244 ? -2.805 -13.564 10.341 1.00 68.25 244 TYR A C 1
ATOM 1919 O O . TYR A 1 244 ? -2.396 -13.949 9.248 1.00 68.25 244 TYR A O 1
ATOM 1927 N N . LYS A 1 245 ? -4.039 -13.848 10.770 1.00 71.44 245 LYS A N 1
ATOM 1928 C CA . LYS A 1 245 ? -5.006 -14.584 9.944 1.00 71.44 245 LYS A CA 1
ATOM 1929 C C . LYS A 1 245 ? -5.556 -13.732 8.797 1.00 71.44 245 LYS A C 1
ATOM 1931 O O . LYS A 1 245 ? -5.930 -14.290 7.770 1.00 71.44 245 LYS A O 1
ATOM 1936 N N . ALA A 1 246 ? -5.585 -12.410 8.963 1.00 78.94 246 ALA A N 1
ATOM 1937 C CA . ALA A 1 246 ? -5.953 -11.453 7.925 1.00 78.94 246 ALA A CA 1
ATOM 1938 C C . ALA A 1 246 ? -5.257 -10.103 8.148 1.00 78.94 246 ALA A C 1
ATOM 1940 O O . ALA A 1 246 ? -4.921 -9.754 9.281 1.00 78.94 246 ALA A O 1
ATOM 1941 N N . MET A 1 247 ? -5.095 -9.334 7.074 1.00 85.94 247 MET A N 1
ATOM 1942 C CA . MET A 1 247 ? -4.690 -7.931 7.121 1.00 85.94 247 MET A CA 1
ATOM 1943 C C . MET A 1 247 ? -5.815 -7.086 6.535 1.00 85.94 247 MET A C 1
ATOM 1945 O O . MET A 1 247 ? -6.397 -7.457 5.514 1.00 85.94 247 MET A O 1
ATOM 1949 N N . ILE A 1 248 ? -6.133 -5.969 7.179 1.00 90.69 248 ILE A N 1
ATOM 1950 C CA . ILE A 1 248 ? -7.143 -5.026 6.702 1.00 90.69 248 ILE A CA 1
ATOM 1951 C C . ILE A 1 248 ? -6.545 -3.640 6.499 1.00 90.69 248 ILE A C 1
ATOM 1953 O O . ILE A 1 248 ? -5.598 -3.252 7.183 1.00 90.69 248 ILE A O 1
ATOM 1957 N N . TYR A 1 249 ? -7.124 -2.893 5.569 1.00 92.75 249 TYR A N 1
ATOM 1958 C CA . TYR A 1 249 ? -6.751 -1.520 5.249 1.00 92.75 249 TYR A CA 1
ATOM 1959 C C . TYR A 1 249 ? -7.997 -0.684 4.953 1.00 92.75 249 TYR A C 1
ATOM 1961 O O . TYR A 1 249 ? -9.048 -1.228 4.610 1.00 92.75 249 TYR A O 1
ATOM 1969 N N . LEU A 1 250 ? -7.871 0.638 5.064 1.00 94.69 250 LEU A N 1
ATOM 1970 C CA . LEU A 1 250 ? -8.887 1.579 4.594 1.00 94.69 250 LEU A CA 1
ATOM 1971 C C . LEU A 1 250 ? -8.600 1.957 3.142 1.00 94.69 250 LEU A C 1
ATOM 1973 O O . LEU A 1 250 ? -7.511 2.457 2.872 1.00 94.69 250 LEU A O 1
ATOM 1977 N N . PRO A 1 251 ? -9.530 1.733 2.205 1.00 95.81 251 PRO A N 1
ATOM 1978 C CA . PRO A 1 251 ? -9.431 2.266 0.850 1.00 95.81 251 PRO A CA 1
ATOM 1979 C C . PRO A 1 251 ? -9.377 3.797 0.853 1.00 95.81 251 PRO A C 1
ATOM 1981 O O . PRO A 1 251 ? -9.970 4.421 1.727 1.00 95.81 251 PRO A O 1
ATOM 1984 N N . LEU A 1 252 ? -8.738 4.405 -0.155 1.00 96.06 252 LEU A N 1
ATOM 1985 C CA . LEU A 1 252 ? -8.569 5.866 -0.254 1.00 96.06 252 LEU A CA 1
ATOM 1986 C C . LEU A 1 252 ? -9.863 6.663 0.002 1.00 96.06 252 LEU A C 1
ATOM 1988 O O . LEU A 1 252 ? -9.826 7.679 0.683 1.00 96.06 252 LEU A O 1
ATOM 1992 N N . ASN A 1 253 ? -11.001 6.199 -0.520 1.00 95.06 253 ASN A N 1
ATOM 1993 C CA . ASN A 1 253 ? -12.294 6.879 -0.401 1.00 95.06 253 ASN A CA 1
ATOM 1994 C C . ASN A 1 253 ? -12.932 6.789 0.999 1.00 95.06 253 ASN A C 1
ATOM 1996 O O . ASN A 1 253 ? -13.887 7.509 1.268 1.00 95.06 253 ASN A O 1
ATOM 2000 N N . GLU A 1 254 ? -12.427 5.906 1.860 1.00 95.69 254 GLU A N 1
ATOM 2001 C CA . GLU A 1 254 ? -12.886 5.727 3.243 1.00 95.69 254 GLU A CA 1
ATOM 2002 C C . GLU A 1 254 ? -11.977 6.455 4.249 1.00 95.69 254 GLU A C 1
ATOM 2004 O O . GLU A 1 254 ? -12.295 6.525 5.434 1.00 95.69 254 GLU A O 1
ATOM 2009 N N . ILE A 1 255 ? -10.841 7.006 3.798 1.00 94.62 255 ILE A N 1
ATOM 2010 C CA . ILE A 1 255 ? -9.946 7.806 4.640 1.00 94.62 255 ILE A CA 1
ATOM 2011 C C . ILE A 1 255 ? -10.481 9.249 4.687 1.00 94.62 255 ILE A C 1
ATOM 2013 O O . ILE A 1 255 ? -10.729 9.831 3.629 1.00 94.62 255 ILE A O 1
ATOM 2017 N N . PRO A 1 256 ? -10.628 9.873 5.873 1.00 94.69 256 PRO A N 1
ATOM 2018 C CA . PRO A 1 256 ? -11.040 11.262 5.975 1.00 94.69 256 PRO A CA 1
ATOM 2019 C C . PRO A 1 256 ? -10.107 12.169 5.160 1.00 94.69 256 PRO A C 1
ATOM 2021 O O . PRO A 1 256 ? -8.888 12.093 5.329 1.00 94.69 256 PRO A O 1
ATOM 2024 N N . PRO A 1 257 ? -10.643 13.055 4.305 1.00 94.69 257 PRO A N 1
ATOM 2025 C CA . PRO A 1 257 ? -9.827 13.846 3.382 1.00 94.69 257 PRO A CA 1
ATOM 2026 C C . PRO A 1 257 ? -8.870 14.808 4.097 1.00 94.69 257 PRO A C 1
ATOM 2028 O O . PRO A 1 257 ? -7.797 15.100 3.586 1.00 94.69 257 PRO A O 1
ATOM 2031 N N . THR A 1 258 ? -9.231 15.270 5.296 1.00 96.00 258 THR A N 1
ATOM 2032 C CA . THR A 1 258 ? -8.409 16.168 6.120 1.00 96.00 258 THR A CA 1
ATOM 2033 C C . THR A 1 258 ? -7.470 15.423 7.072 1.00 96.00 258 THR A C 1
ATOM 2035 O O . THR A 1 258 ? -6.765 16.055 7.861 1.00 96.00 258 THR A O 1
ATOM 2038 N N . MET A 1 259 ? -7.439 14.085 7.037 1.00 95.06 259 MET A N 1
ATOM 2039 C CA . MET A 1 259 ? -6.597 13.299 7.933 1.00 95.06 259 MET A CA 1
ATOM 2040 C C . MET A 1 259 ? -5.118 13.495 7.616 1.00 95.06 259 MET A C 1
ATOM 2042 O O . MET A 1 259 ? -4.657 13.096 6.555 1.00 95.06 259 MET A O 1
ATOM 2046 N N . VAL A 1 260 ? -4.341 14.007 8.570 1.00 95.38 260 VAL A N 1
ATOM 2047 C CA . VAL A 1 260 ? -2.876 13.949 8.477 1.00 95.38 260 VAL A CA 1
ATOM 2048 C C . VAL A 1 260 ? -2.444 12.517 8.785 1.00 95.38 260 VAL A C 1
ATOM 2050 O O . VAL A 1 260 ? -2.580 12.046 9.917 1.00 95.38 260 VAL A O 1
ATOM 2053 N N . MET A 1 261 ? -1.970 11.799 7.770 1.00 93.94 261 MET A N 1
ATOM 2054 C CA . MET A 1 261 ? -1.696 10.369 7.870 1.00 93.94 261 MET A CA 1
ATOM 2055 C C . MET A 1 261 ? -0.435 10.060 8.706 1.00 93.94 261 MET A C 1
ATOM 2057 O O . MET A 1 261 ? 0.504 10.861 8.757 1.00 93.94 261 MET A O 1
ATOM 2061 N N . PRO A 1 262 ? -0.412 8.904 9.396 1.00 89.56 262 PRO A N 1
ATOM 2062 C CA . PRO A 1 262 ? 0.508 8.623 10.498 1.00 89.56 262 PRO A CA 1
ATOM 2063 C C . PRO A 1 262 ? 1.991 8.488 10.139 1.00 89.56 262 PRO A C 1
ATOM 2065 O O . PRO A 1 262 ? 2.826 8.690 11.026 1.00 89.56 262 PRO A O 1
ATOM 2068 N N . ASN A 1 263 ? 2.303 8.087 8.908 1.00 89.75 263 ASN A N 1
ATOM 2069 C CA . ASN A 1 263 ? 3.657 7.774 8.453 1.00 89.75 263 ASN A CA 1
ATOM 2070 C C . ASN A 1 263 ? 4.165 8.814 7.448 1.00 89.75 263 ASN A C 1
ATOM 2072 O O . ASN A 1 263 ? 5.334 9.187 7.482 1.00 89.75 263 ASN A O 1
ATOM 2076 N N . SER A 1 264 ? 3.295 9.283 6.555 1.00 93.62 264 SER A N 1
ATOM 2077 C CA . SER A 1 264 ? 3.646 10.279 5.532 1.00 93.62 264 SER A CA 1
ATOM 2078 C C . SER A 1 264 ? 3.588 11.723 6.033 1.00 93.62 264 SER A C 1
ATOM 2080 O O . SER A 1 264 ? 4.242 12.582 5.449 1.00 93.62 264 SER A O 1
ATOM 2082 N N . HIS A 1 265 ? 2.819 11.996 7.096 1.00 94.56 265 HIS A N 1
ATOM 2083 C CA . HIS A 1 265 ? 2.497 13.349 7.568 1.00 94.56 265 HIS A CA 1
ATOM 2084 C C . HIS A 1 265 ? 1.827 14.241 6.504 1.00 94.56 265 HIS A C 1
ATOM 2086 O O . HIS A 1 265 ? 1.892 15.466 6.587 1.00 94.56 265 HIS A O 1
ATOM 2092 N N . MET A 1 266 ? 1.168 13.623 5.524 1.00 95.81 266 MET A N 1
ATOM 2093 C CA . MET A 1 266 ? 0.414 14.271 4.450 1.00 95.81 266 MET A CA 1
ATOM 2094 C C . MET A 1 266 ? -1.059 13.865 4.532 1.00 95.81 266 MET A C 1
ATOM 2096 O O . MET A 1 266 ? -1.393 12.836 5.130 1.00 95.81 266 MET A O 1
ATOM 2100 N N . THR A 1 267 ? -1.947 14.644 3.921 1.00 97.12 267 THR A N 1
ATOM 2101 C CA . THR A 1 267 ? -3.324 14.199 3.666 1.00 97.12 267 THR A CA 1
ATOM 2102 C C . THR A 1 267 ? -3.374 13.097 2.608 1.00 97.12 267 THR A C 1
ATOM 2104 O O . THR A 1 267 ? -2.416 12.932 1.844 1.00 97.12 267 THR A O 1
ATOM 2107 N N . PRO A 1 268 ? -4.477 12.328 2.503 1.00 97.31 268 PRO A N 1
ATOM 2108 C CA . PRO A 1 268 ? -4.592 11.282 1.492 1.00 97.31 268 PRO A CA 1
ATOM 2109 C C . PRO A 1 268 ? -4.441 11.823 0.068 1.00 97.31 268 PRO A C 1
ATOM 2111 O O . PRO A 1 268 ? -3.777 11.189 -0.749 1.00 97.31 268 PRO A O 1
ATOM 2114 N N . SER A 1 269 ? -4.992 13.009 -0.215 1.00 97.06 269 SER A N 1
ATOM 2115 C CA . SER A 1 269 ? -4.859 13.678 -1.514 1.00 97.06 269 SER A CA 1
ATOM 2116 C C . SER A 1 269 ? -3.431 14.138 -1.794 1.00 97.06 269 SER A C 1
ATOM 2118 O O . SER A 1 269 ? -2.908 13.862 -2.869 1.00 97.06 269 SER A O 1
ATOM 2120 N N . GLU A 1 270 ? -2.769 14.783 -0.828 1.00 96.94 270 GLU A N 1
ATOM 2121 C CA . GLU A 1 270 ? -1.378 15.235 -0.992 1.00 96.94 270 GLU A CA 1
ATOM 2122 C C . GLU A 1 270 ? -0.441 14.044 -1.199 1.00 96.94 270 GLU A C 1
ATOM 2124 O O . GLU A 1 270 ? 0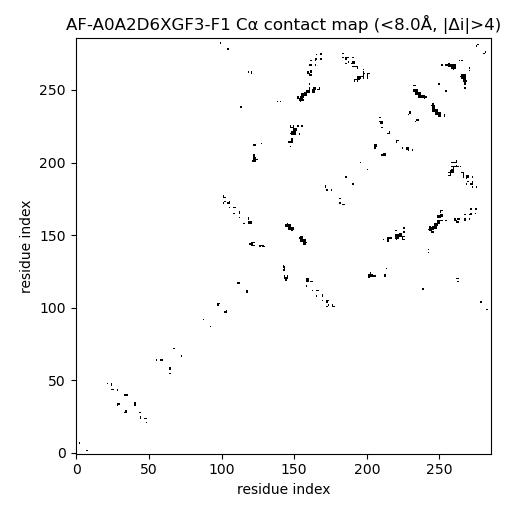.422 14.064 -2.075 1.00 96.94 270 GLU A O 1
ATOM 2129 N N . PHE A 1 271 ? -0.637 12.974 -0.426 1.00 97.31 271 PHE A N 1
ATOM 2130 C CA . PHE A 1 271 ? 0.175 11.775 -0.545 1.00 97.31 271 PHE A CA 1
ATOM 2131 C C . PHE A 1 271 ? -0.084 11.027 -1.853 1.00 97.31 271 PHE A C 1
ATOM 2133 O O . PHE A 1 271 ? 0.862 10.534 -2.466 1.00 97.31 271 PHE A O 1
ATOM 2140 N N . TYR A 1 272 ? -1.339 10.968 -2.312 1.00 97.12 272 TYR A N 1
ATOM 2141 C CA . TYR A 1 272 ? -1.674 10.405 -3.618 1.00 97.12 272 TYR A CA 1
ATOM 2142 C C . TYR A 1 272 ? -0.937 11.155 -4.730 1.00 97.12 272 TYR A C 1
ATOM 2144 O O . TYR A 1 272 ? -0.230 10.522 -5.511 1.00 97.12 272 TYR A O 1
ATOM 2152 N N . VAL A 1 273 ? -1.053 12.489 -4.770 1.00 95.12 273 VAL A N 1
ATOM 2153 C CA . VAL A 1 273 ? -0.402 13.328 -5.789 1.00 95.12 273 VAL A CA 1
ATOM 2154 C C . VAL A 1 273 ? 1.114 13.161 -5.718 1.00 95.12 273 VAL A C 1
ATOM 2156 O O . VAL A 1 273 ? 1.755 12.934 -6.739 1.00 95.12 273 VAL A O 1
ATOM 2159 N N . HIS A 1 274 ? 1.688 13.147 -4.512 1.00 94.62 274 HIS A N 1
ATOM 2160 C CA . HIS A 1 274 ? 3.115 12.902 -4.315 1.00 94.62 274 HIS A CA 1
ATOM 2161 C C . HIS A 1 274 ? 3.577 11.557 -4.902 1.00 94.62 274 HIS A C 1
ATOM 2163 O O . HIS A 1 274 ? 4.613 11.490 -5.569 1.00 94.62 274 HIS A O 1
ATOM 2169 N N . LEU A 1 275 ? 2.831 10.475 -4.658 1.00 94.62 275 LEU A N 1
ATOM 2170 C CA . LEU A 1 275 ? 3.142 9.159 -5.217 1.00 94.62 275 LEU A CA 1
ATOM 2171 C C . LEU A 1 275 ? 2.951 9.138 -6.731 1.00 94.62 275 LEU A C 1
ATOM 2173 O O . LEU A 1 275 ? 3.819 8.628 -7.440 1.00 94.62 275 LEU A O 1
ATOM 2177 N N . TRP A 1 276 ? 1.851 9.703 -7.223 1.00 92.88 276 TRP A N 1
ATOM 2178 C CA . TRP A 1 276 ? 1.582 9.800 -8.649 1.00 92.88 276 TRP A CA 1
ATOM 2179 C C . TRP A 1 276 ? 2.725 10.514 -9.364 1.00 92.88 276 TRP A C 1
ATOM 2181 O O . TRP A 1 276 ? 3.311 9.947 -10.277 1.00 92.88 276 TRP A O 1
ATOM 2191 N N . ASP A 1 277 ? 3.136 11.683 -8.881 1.00 90.25 277 ASP A N 1
ATOM 2192 C CA . ASP A 1 277 ? 4.262 12.442 -9.418 1.00 90.25 277 ASP A CA 1
ATOM 2193 C C . ASP A 1 277 ? 5.575 11.670 -9.326 1.00 90.25 277 ASP A C 1
ATOM 2195 O O . ASP A 1 277 ? 6.346 11.627 -10.286 1.00 90.25 277 ASP A O 1
ATOM 2199 N N . LYS A 1 278 ? 5.834 10.998 -8.201 1.00 89.56 278 LYS A N 1
ATOM 2200 C CA . LYS A 1 278 ? 7.028 10.162 -8.040 1.00 89.56 278 LYS A CA 1
ATOM 2201 C C . LYS A 1 278 ? 7.110 9.083 -9.124 1.00 89.56 278 LYS A C 1
ATOM 2203 O O . LYS A 1 278 ? 8.203 8.846 -9.637 1.00 89.56 278 LYS A O 1
ATOM 2208 N N . TYR A 1 279 ? 6.008 8.426 -9.471 1.00 86.25 279 TYR A N 1
ATOM 2209 C CA . TYR A 1 279 ? 6.021 7.339 -10.455 1.00 86.25 279 TYR A CA 1
ATOM 2210 C C . TYR A 1 279 ? 5.822 7.830 -11.898 1.00 86.25 279 TYR A C 1
ATOM 2212 O O . TYR A 1 279 ? 6.466 7.315 -12.811 1.00 86.25 279 TYR A O 1
ATOM 2220 N N . ALA A 1 280 ? 5.022 8.875 -12.111 1.00 80.00 280 ALA A N 1
ATOM 2221 C CA . ALA A 1 280 ? 4.744 9.459 -13.420 1.00 80.00 280 ALA A CA 1
ATOM 2222 C C . ALA A 1 280 ? 5.869 10.396 -13.908 1.00 80.00 280 ALA A C 1
ATOM 2224 O O . ALA A 1 280 ? 6.306 10.281 -15.053 1.00 80.00 280 ALA A O 1
ATOM 2225 N N . LEU A 1 281 ? 6.394 11.299 -13.065 1.00 64.00 281 LEU A N 1
ATOM 2226 C CA . LEU A 1 281 ? 7.404 12.296 -13.466 1.00 64.00 281 LEU A CA 1
ATOM 2227 C C . LEU A 1 281 ? 8.825 11.730 -13.549 1.00 64.00 281 LEU A C 1
ATOM 2229 O O . LEU A 1 281 ? 9.641 12.259 -14.307 1.00 64.00 281 LEU A O 1
ATOM 2233 N N . ASN A 1 282 ? 9.146 10.642 -12.837 1.00 57.19 282 ASN A N 1
ATOM 2234 C CA . ASN A 1 282 ? 10.453 9.981 -12.976 1.00 57.19 282 ASN A CA 1
ATOM 2235 C C . ASN A 1 282 ? 10.688 9.384 -14.381 1.00 57.19 282 ASN A C 1
ATOM 2237 O O . ASN A 1 282 ? 11.826 9.036 -14.702 1.00 57.19 282 ASN A O 1
ATOM 2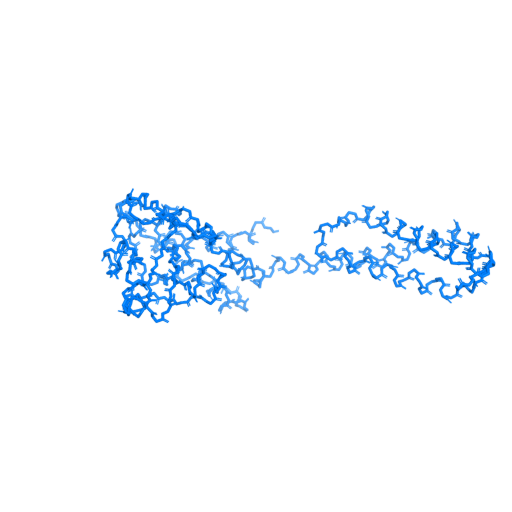241 N N . ARG A 1 283 ? 9.658 9.339 -15.241 1.00 54.25 283 ARG A N 1
ATOM 2242 C CA . ARG A 1 283 ? 9.779 9.057 -16.681 1.00 54.25 283 ARG A CA 1
ATOM 2243 C C . ARG A 1 283 ? 10.118 10.276 -17.545 1.00 54.25 283 ARG A C 1
ATOM 2245 O O . ARG A 1 283 ? 10.714 10.090 -18.592 1.00 54.25 283 ARG A O 1
ATOM 2252 N N . LEU A 1 284 ? 9.783 11.504 -17.138 1.00 45.56 284 LEU A N 1
ATOM 2253 C CA . LEU A 1 284 ? 10.054 12.713 -17.940 1.00 45.56 284 LEU A CA 1
ATOM 2254 C C . LEU A 1 284 ? 11.492 13.238 -17.786 1.00 45.56 284 LEU A C 1
ATOM 2256 O O . LEU A 1 284 ? 11.921 14.100 -18.550 1.00 45.56 284 LEU A O 1
ATOM 2260 N N . LYS A 1 285 ? 12.232 12.750 -16.782 1.00 40.69 285 LYS A N 1
ATOM 2261 C CA . LYS A 1 285 ? 13.623 13.147 -16.495 1.00 40.69 285 LYS A CA 1
ATOM 2262 C C . LYS A 1 285 ? 14.676 12.125 -16.958 1.00 40.69 285 LYS A C 1
ATOM 2264 O O . LYS A 1 285 ? 15.853 12.323 -16.655 1.00 40.69 285 LYS A O 1
ATOM 2269 N N . ARG A 1 286 ? 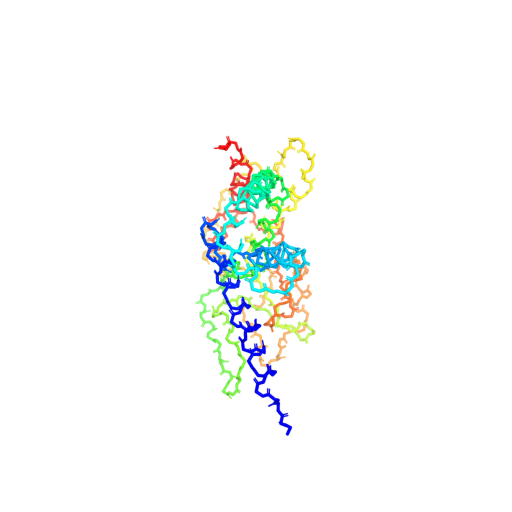14.280 11.049 -17.643 1.00 39.75 286 ARG A N 1
ATOM 2270 C CA . ARG A 1 286 ? 15.169 10.042 -18.249 1.00 39.75 286 ARG A CA 1
ATOM 2271 C C . ARG A 1 286 ? 14.972 10.016 -19.756 1.00 39.75 286 ARG A C 1
ATOM 2273 O O . ARG A 1 286 ? 15.977 9.743 -20.442 1.00 39.75 286 ARG A O 1
#

Secondary structure (DSSP, 8-state):
----HHHHHHHHHHHHHHHHHHHHHHHHHHHTT--TTSTTHHHHHHHHHHHHHHHHHTS-SSTHHHHHHHHSHHHHHHHHHHHHHHHHHHHHHHHHHHHTSHHHHHHHHHHHHT-GGGG----SS--------TT-----PPTT--EEEETTTEEEEE--HHHHHHHHHHHHHHTTTT-SS---SS-GGG----BS-HHHHHHHHHHHTT--SS--TTTTSBTTHHHHHHHTT-EEE----TT-SEEEE--GGGS-TTB--TTT-S-HHHHHHHHHHHHHHTTTT-

Sequence (286 aa):
MNISESRLRQIILEEVQMHLLEHYIEEALKDLDVDEDDPDYEKYKKMSRRALFKKLGTWGAGAAAMAALGGGIRAGEKDIEHGIASRRATHEKERADYKASDQYIVDELDGVLSRPSNFSWVWGEERGAMQTEPGSTSVSLPQDFPILLDKDHGTIGVLSPEYGVYRAVQEDFNDQVDKETKIPRLEETDTISGEGSAEKWKQEFPDTYGLPRTPDYVGAGNKGVFQKAINAGFKSDVGISRQYKAMIYLPLNEIPPTMVMPNSHMTPSEFYVHLWDKYALNRLKR

Mean predicted aligned error: 16.64 Å

Radius of gyration: 28.96 Å; Cα contacts (8 Å, |Δi|>4): 314; chains: 1; bounding box: 65×74×61 Å

pLDDT: mean 70.63, std 19.9, range [31.81, 97.31]

Solvent-accessible surface area (backbone atoms only — not comparable to full-atom values): 16342 Å² total; per-residue (Å²): 135,87,78,52,71,72,56,52,53,48,50,51,49,54,49,54,50,50,53,53,52,50,50,53,52,51,52,54,35,51,80,62,73,51,48,89,85,42,94,53,34,69,59,51,54,52,49,53,48,52,56,50,50,55,57,47,70,73,50,67,94,50,81,66,51,64,62,40,59,75,62,51,44,69,64,47,45,55,57,46,47,49,53,46,48,52,47,43,55,48,48,52,45,51,49,48,53,39,70,69,34,56,64,41,54,40,52,51,46,48,59,54,66,74,37,65,76,82,29,62,52,60,58,52,88,68,84,68,67,75,78,71,59,95,81,68,88,72,75,84,66,70,87,55,53,42,55,44,33,12,58,88,62,40,42,29,36,52,45,31,61,65,50,15,33,53,50,51,54,36,50,55,48,57,79,34,51,91,46,96,72,81,75,72,95,56,54,80,88,63,44,47,76,53,56,85,43,30,66,55,44,28,52,44,47,36,66,77,51,71,44,70,86,67,62,45,71,90,72,53,17,49,78,58,48,63,58,46,39,43,74,59,50,35,44,80,46,97,59,66,46,102,85,25,67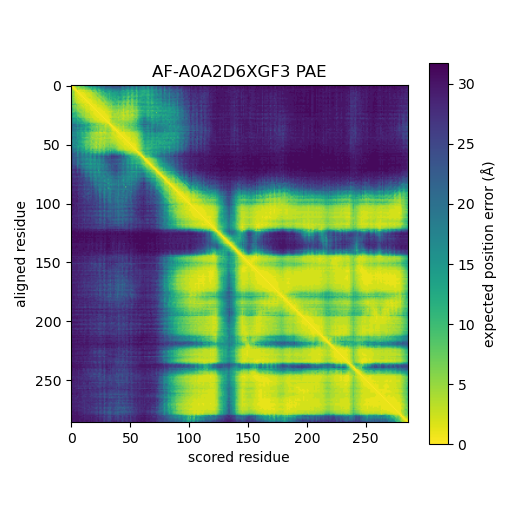,34,28,33,31,34,40,55,91,66,48,61,59,36,39,20,33,81,86,78,68,34,12,56,46,44,45,38,35,52,51,49,45,58,67,58,48,62,61,78,79,110